Protein AF-A0A286E5E7-F1 (afdb_monomer)

Nearest PDB structures (foldseek):
  4k5y-assembly3_C  TM=4.064E-01  e=5.886E-01  Homo sapiens

Solvent-accessible surface area (backbone atoms only — not comparable to full-atom values): 11056 Å² total; per-residue (Å²): 131,87,51,69,58,57,53,51,47,52,51,51,53,50,52,50,52,56,50,28,64,76,46,68,38,54,70,26,52,52,43,16,50,49,49,45,49,53,52,12,53,51,39,22,71,76,38,67,93,73,37,23,70,90,30,71,69,60,51,47,42,45,66,56,25,50,44,63,12,32,53,51,47,56,71,75,44,54,41,74,44,89,93,38,85,67,27,35,36,24,88,76,44,52,45,66,61,43,32,52,45,56,36,41,50,21,47,51,50,20,49,51,48,52,54,50,51,49,48,70,75,40,75,85,50,86,55,58,64,56,62,52,42,52,48,38,47,59,56,70,29,52,57,61,48,54,50,50,42,52,51,48,36,49,52,50,42,51,55,23,54,76,70,75,44,60,52,34,50,52,38,54,68,59,47,52,52,43,21,51,53,35,35,52,52,54,47,33,55,65,71,56,49,60,79,48,48,66,58,51,51,51,50,51,70,73,75,110

Organism: NCBI:txid1120981

Radius of gyration: 18.53 Å; Cα contacts (8 Å, |Δi|>4): 202; chains: 1; bounding box: 46×42×49 Å

Sequence (208 aa):
MLDFPFLIICLFVFIFFVQTLRQHQFNWLWFAVAIWLVLGLFSGSVLPRVLGITQPFNLYLAHFYVFMGSIFFFLNSTFRLPERKATWHTPQVGAYLNLLAITGLCMHLAFGMLVALTWWTYPQGYAAMLPAKLFAMYALDPIFWYGTQFLLMLLFVLHRKMLGESARIFSLPQIQVGVLLCLLWQFLYVINAYVWLPRLLRWLLLNF

Secondary structure (DSSP, 8-state):
---HHHHHHHHHHHHHHHHHHHTT-HHHHHHHHHHHHHHHHHHHHHSTTTSSTTSHHHHHTHHHHHHHHTHHHHHHS-EE-TTSTTEEE-TTS-HHHHHHHHHHHHHHHHHHHHHHHHHHH-TTSTTTHHHHHHHIIIII-HHHHHHHHHHHHHHHHHHHHHTT--TTEEEHHHHHHHHHHHHHHHHHHHTTGGGGHHHHHHHHHHH-

Mean predicted aligned error: 5.73 Å

pLDDT: mean 90.19, std 8.21, range [48.59, 98.06]

Structure (mmCIF, N/CA/C/O backbone):
data_AF-A0A286E5E7-F1
#
_entry.id   AF-A0A286E5E7-F1
#
loop_
_atom_site.group_PDB
_atom_site.id
_atom_site.type_symbol
_atom_site.label_atom_id
_atom_site.label_alt_id
_atom_site.label_comp_id
_atom_site.label_asym_id
_atom_site.label_entity_id
_atom_site.label_seq_id
_atom_site.pdbx_PDB_ins_code
_atom_site.Cartn_x
_atom_site.Cartn_y
_atom_site.Cartn_z
_atom_site.occupancy
_atom_site.B_iso_or_equiv
_atom_site.auth_seq_id
_atom_site.auth_comp_id
_atom_site.auth_asym_id
_atom_site.auth_atom_id
_atom_site.pdbx_PDB_model_num
ATOM 1 N N . MET A 1 1 ? 21.748 -15.945 -4.509 1.00 48.59 1 MET A N 1
ATOM 2 C CA . MET A 1 1 ? 21.653 -15.111 -3.291 1.00 48.59 1 MET A CA 1
ATOM 3 C C . MET A 1 1 ? 20.272 -14.475 -3.326 1.00 48.59 1 MET A C 1
ATOM 5 O O . MET A 1 1 ? 19.894 -14.028 -4.396 1.00 48.59 1 MET A O 1
ATOM 9 N N . LEU A 1 2 ? 19.472 -14.549 -2.259 1.00 62.56 2 LEU A N 1
ATOM 10 C CA . LEU A 1 2 ? 18.164 -13.880 -2.236 1.00 62.56 2 LEU A CA 1
ATOM 11 C C . LEU A 1 2 ? 18.399 -12.375 -2.096 1.00 62.56 2 LEU A C 1
ATOM 13 O O . LEU A 1 2 ? 18.964 -11.944 -1.092 1.00 62.56 2 LEU A O 1
ATOM 17 N N . ASP A 1 3 ? 17.987 -11.597 -3.092 1.00 86.19 3 ASP A N 1
ATOM 18 C CA . ASP A 1 3 ? 18.108 -10.144 -3.041 1.00 86.19 3 ASP A CA 1
ATOM 19 C C . ASP A 1 3 ? 17.199 -9.582 -1.937 1.00 86.19 3 ASP A C 1
ATOM 21 O O . ASP A 1 3 ? 16.056 -10.011 -1.758 1.00 86.19 3 ASP A O 1
ATOM 25 N N . PHE A 1 4 ? 17.700 -8.608 -1.175 1.00 89.38 4 PHE A N 1
ATOM 26 C CA . PHE A 1 4 ? 16.992 -8.028 -0.027 1.00 89.38 4 PHE A CA 1
ATOM 27 C C . PHE A 1 4 ? 15.552 -7.535 -0.333 1.00 89.38 4 PHE A C 1
ATOM 29 O O . PHE A 1 4 ? 14.652 -7.834 0.456 1.00 89.38 4 PHE A O 1
ATOM 36 N N . PRO A 1 5 ? 15.267 -6.869 -1.477 1.00 90.62 5 PRO A N 1
ATOM 37 C CA . PRO A 1 5 ? 13.899 -6.509 -1.871 1.00 90.62 5 PRO A CA 1
ATOM 38 C C . PRO A 1 5 ? 12.959 -7.716 -1.993 1.00 90.62 5 PRO A C 1
ATOM 40 O O . PRO A 1 5 ? 11.807 -7.668 -1.557 1.00 90.62 5 PRO A O 1
ATOM 43 N N . PHE A 1 6 ? 13.459 -8.817 -2.556 1.00 90.69 6 PHE A N 1
ATOM 44 C CA . PHE A 1 6 ? 12.687 -10.039 -2.746 1.00 90.69 6 PHE A CA 1
ATOM 45 C C . PHE A 1 6 ? 12.371 -10.711 -1.406 1.00 90.69 6 PHE A C 1
ATOM 47 O O . PHE A 1 6 ? 11.246 -11.159 -1.188 1.00 90.69 6 PHE A O 1
ATOM 54 N N . LEU A 1 7 ? 13.320 -10.699 -0.463 1.00 92.81 7 LEU A N 1
ATOM 55 C CA . LEU A 1 7 ? 13.089 -11.189 0.898 1.00 92.81 7 LEU A CA 1
ATOM 56 C C . LEU A 1 7 ? 11.940 -10.438 1.591 1.00 92.81 7 LEU A C 1
ATOM 58 O O . LEU A 1 7 ? 11.102 -11.069 2.234 1.00 92.81 7 LEU A O 1
ATOM 62 N N . ILE A 1 8 ? 11.872 -9.110 1.437 1.00 93.75 8 ILE A N 1
ATOM 63 C CA . ILE A 1 8 ? 10.788 -8.292 2.005 1.00 93.75 8 ILE A CA 1
ATOM 64 C C . ILE A 1 8 ? 9.434 -8.688 1.409 1.00 93.75 8 ILE A C 1
ATOM 66 O O . ILE A 1 8 ? 8.468 -8.842 2.155 1.00 93.75 8 ILE A O 1
ATOM 70 N N . ILE A 1 9 ? 9.363 -8.902 0.092 1.00 94.50 9 ILE A N 1
ATOM 71 C CA . ILE A 1 9 ? 8.140 -9.372 -0.574 1.00 94.50 9 ILE A CA 1
ATOM 72 C C . ILE A 1 9 ? 7.718 -10.736 -0.014 1.00 94.50 9 ILE A C 1
ATOM 74 O O . ILE A 1 9 ? 6.561 -10.910 0.369 1.00 94.50 9 ILE A O 1
ATOM 78 N N . CYS A 1 10 ? 8.643 -11.695 0.082 1.00 94.12 10 CYS A N 1
ATOM 79 C CA . CYS A 1 10 ? 8.352 -13.017 0.638 1.00 94.12 10 CYS A CA 1
ATOM 80 C C . CYS A 1 10 ? 7.854 -12.932 2.083 1.00 94.12 10 CYS A C 1
ATOM 82 O O . CYS A 1 10 ? 6.871 -13.586 2.429 1.00 94.12 10 CYS A O 1
ATOM 84 N N . LEU A 1 11 ? 8.493 -12.104 2.913 1.00 95.25 11 LEU A N 1
ATOM 85 C CA . LEU A 1 11 ? 8.081 -11.884 4.295 1.00 95.25 11 LEU A CA 1
ATOM 86 C C . LEU A 1 11 ? 6.674 -11.281 4.364 1.00 95.25 11 LEU A C 1
ATOM 88 O O . LEU A 1 11 ? 5.844 -11.754 5.137 1.00 95.25 11 LEU A O 1
ATOM 92 N N . PHE A 1 12 ? 6.387 -10.276 3.536 1.00 96.31 12 PHE A N 1
ATOM 93 C CA . PHE A 1 12 ? 5.064 -9.666 3.440 1.00 96.31 12 PHE A CA 1
ATOM 94 C C . PHE A 1 12 ? 3.989 -10.694 3.066 1.00 96.31 12 PHE A C 1
ATOM 96 O O . PHE A 1 12 ? 2.994 -10.827 3.781 1.00 96.31 12 PHE A O 1
ATOM 103 N N . VAL A 1 13 ? 4.208 -11.458 1.990 1.00 96.06 13 VAL A N 1
ATOM 104 C CA . VAL A 1 13 ? 3.273 -12.492 1.522 1.00 96.06 13 VAL A CA 1
ATOM 105 C C . VAL A 1 13 ? 3.071 -13.565 2.590 1.00 96.06 13 VAL A C 1
ATOM 107 O O . VAL A 1 13 ? 1.936 -13.953 2.862 1.00 96.06 13 VAL A O 1
ATOM 110 N N . PHE A 1 14 ? 4.147 -14.009 3.242 1.00 97.00 14 PHE A N 1
ATOM 111 C CA . PHE A 1 14 ? 4.083 -15.002 4.310 1.00 97.00 14 PHE A CA 1
ATOM 112 C C . PHE A 1 14 ? 3.278 -14.503 5.514 1.00 97.00 14 PHE A C 1
ATOM 114 O O . PHE A 1 14 ? 2.378 -15.200 5.983 1.00 97.00 14 PHE A O 1
ATOM 121 N N . ILE A 1 15 ? 3.547 -13.285 5.997 1.00 97.00 15 ILE A N 1
ATOM 122 C CA . ILE A 1 15 ? 2.797 -12.696 7.114 1.00 97.00 15 ILE A CA 1
ATOM 123 C C . ILE A 1 15 ? 1.322 -12.550 6.732 1.00 97.00 15 ILE A C 1
ATOM 125 O O . ILE A 1 15 ? 0.456 -12.932 7.516 1.00 97.00 15 ILE A O 1
ATOM 129 N N . PHE A 1 16 ? 1.020 -12.048 5.532 1.00 97.19 16 PHE A N 1
ATOM 130 C CA . PHE A 1 16 ? -0.352 -11.936 5.043 1.00 97.19 16 PHE A CA 1
ATOM 131 C C . PHE A 1 16 ? -1.063 -13.297 5.004 1.00 97.19 16 PHE A C 1
ATOM 133 O O . PHE A 1 16 ? -2.170 -13.431 5.530 1.00 97.19 16 PHE A O 1
ATOM 140 N N . PHE A 1 17 ? -0.413 -14.324 4.457 1.00 97.56 17 PHE A N 1
ATOM 141 C CA . PHE A 1 17 ? -0.944 -15.685 4.406 1.00 97.56 17 PHE A CA 1
ATOM 142 C C . PHE A 1 17 ? -1.234 -16.234 5.809 1.00 97.56 17 PHE A C 1
ATOM 144 O O . PHE A 1 17 ? -2.355 -16.637 6.108 1.00 97.56 17 PHE A O 1
ATOM 151 N N . VAL A 1 18 ? -0.265 -16.166 6.726 1.00 97.56 18 VAL A N 1
ATOM 152 C CA . VAL A 1 18 ? -0.446 -16.648 8.105 1.00 97.56 18 VAL A CA 1
ATOM 153 C C . VAL A 1 18 ? -1.573 -15.896 8.817 1.00 97.56 18 VAL A C 1
ATOM 155 O O . VAL A 1 18 ? -2.383 -16.505 9.517 1.00 97.56 18 VAL A O 1
ATOM 158 N N . GLN A 1 19 ? -1.653 -14.575 8.649 1.00 96.38 19 GLN A N 1
ATOM 159 C CA . GLN A 1 19 ? -2.665 -13.758 9.316 1.00 96.38 19 GLN A CA 1
ATOM 160 C C . GLN A 1 19 ? -4.069 -13.995 8.754 1.00 96.38 19 GLN A C 1
ATOM 162 O O . GLN A 1 19 ? -5.025 -14.051 9.527 1.00 96.38 19 GLN A O 1
ATOM 167 N N . THR A 1 20 ? -4.211 -14.175 7.439 1.00 95.56 20 THR A N 1
ATOM 168 C CA . THR A 1 20 ? -5.510 -14.489 6.822 1.00 95.56 20 THR A CA 1
ATOM 169 C C . THR A 1 20 ? -6.029 -15.855 7.254 1.00 95.56 20 THR A C 1
ATOM 171 O O . THR A 1 20 ? -7.211 -15.955 7.577 1.00 95.56 20 THR A O 1
ATOM 174 N N . LEU A 1 21 ? -5.159 -16.865 7.373 1.00 95.00 21 LEU A N 1
ATOM 175 C CA . LEU A 1 21 ? -5.530 -18.167 7.936 1.00 95.00 21 LEU A CA 1
ATOM 176 C C . LEU A 1 21 ? -5.966 -18.054 9.403 1.00 95.00 21 LEU A C 1
ATOM 178 O O . LEU A 1 21 ? -7.028 -18.549 9.769 1.00 95.00 21 LEU A O 1
ATOM 182 N N . ARG A 1 22 ? -5.180 -17.360 10.240 1.00 95.06 22 ARG A N 1
ATOM 183 C CA . ARG A 1 22 ? -5.470 -17.192 11.678 1.00 95.06 22 ARG A CA 1
ATOM 184 C C . ARG A 1 22 ? -6.777 -16.453 11.960 1.00 95.06 22 ARG A C 1
ATOM 186 O O . ARG A 1 22 ? -7.385 -16.684 12.996 1.00 95.06 22 ARG A O 1
ATOM 193 N N . GLN A 1 23 ? -7.168 -15.530 11.086 1.00 92.88 23 GLN A N 1
ATOM 194 C CA . GLN A 1 23 ? -8.362 -14.690 11.247 1.00 92.88 23 GLN A CA 1
ATOM 195 C C . GLN A 1 23 ? -9.515 -15.131 10.326 1.00 92.88 23 GLN A C 1
ATOM 197 O O . GLN A 1 23 ? -10.470 -14.378 10.139 1.00 92.88 23 GLN A O 1
ATOM 202 N N . HIS A 1 24 ? -9.402 -16.317 9.711 1.00 92.75 24 HIS A N 1
ATOM 203 C CA . HIS A 1 24 ? -10.383 -16.907 8.792 1.00 92.75 24 HIS A CA 1
ATOM 204 C C . HIS A 1 24 ? -10.823 -15.982 7.638 1.00 92.75 24 HIS A C 1
ATOM 206 O O . HIS A 1 24 ? -11.939 -16.080 7.130 1.00 92.75 24 HIS A O 1
ATOM 212 N N . GLN A 1 25 ? -9.940 -15.092 7.176 1.00 93.69 25 GLN A N 1
ATOM 213 C CA . GLN A 1 25 ? -10.207 -14.156 6.076 1.00 93.69 25 GLN A CA 1
ATOM 214 C C . GLN A 1 25 ? -9.941 -14.811 4.708 1.00 93.69 25 GLN A C 1
ATOM 216 O O . GLN A 1 25 ? -9.197 -14.285 3.878 1.00 93.69 25 GLN A O 1
ATOM 221 N N . PHE A 1 26 ? -10.541 -15.980 4.465 1.00 93.94 26 PHE A N 1
ATOM 222 C CA . PHE A 1 26 ? -10.286 -16.785 3.263 1.00 93.94 26 PHE A CA 1
ATOM 223 C C . PHE A 1 26 ? -10.728 -16.096 1.971 1.00 93.94 26 PHE A C 1
ATOM 225 O O . PHE A 1 26 ? -10.034 -16.209 0.966 1.00 93.94 26 PHE A O 1
ATOM 232 N N . ASN A 1 27 ? -11.831 -15.340 1.998 1.00 94.12 27 ASN A N 1
ATOM 233 C CA . ASN A 1 27 ? -12.309 -14.594 0.828 1.00 94.12 27 ASN A CA 1
ATOM 234 C C . ASN A 1 27 ? -11.280 -13.555 0.361 1.00 94.12 27 ASN A C 1
ATOM 236 O O . ASN A 1 27 ? -11.050 -13.406 -0.836 1.00 94.12 27 ASN A O 1
ATOM 24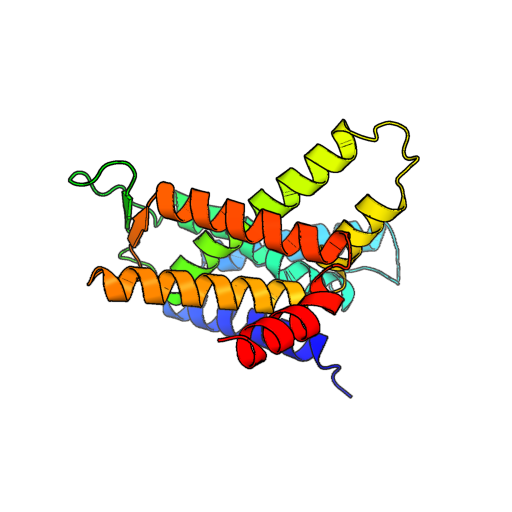0 N N . TRP A 1 28 ? -10.612 -12.884 1.306 1.00 96.19 28 TRP A N 1
ATOM 241 C CA . TRP A 1 28 ? -9.532 -11.950 0.994 1.00 96.19 28 TRP A CA 1
ATOM 242 C C . TRP A 1 28 ? -8.352 -12.694 0.353 1.00 96.19 28 TRP A C 1
ATOM 244 O O . TRP A 1 28 ? -7.903 -12.323 -0.733 1.00 96.19 28 TRP A O 1
ATOM 254 N N . LEU A 1 29 ? -7.884 -13.778 0.979 1.00 96.38 29 LEU A N 1
ATOM 255 C CA . LEU A 1 29 ? -6.757 -14.561 0.470 1.00 96.38 29 LEU A CA 1
ATOM 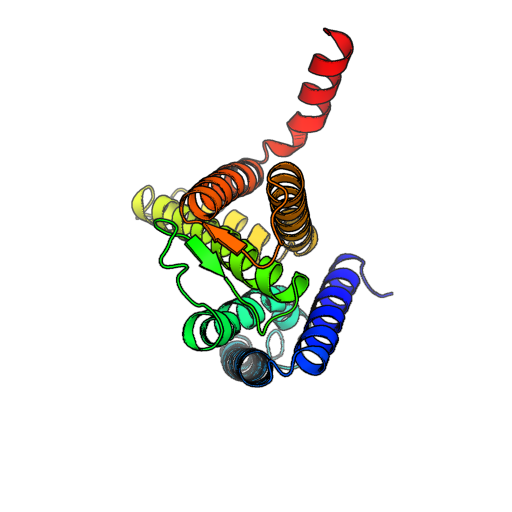256 C C . LEU A 1 29 ? -7.022 -15.112 -0.940 1.00 96.38 29 LEU A C 1
ATOM 258 O O . LEU A 1 29 ? -6.217 -14.892 -1.844 1.00 96.38 29 LEU A O 1
ATOM 262 N N . TRP A 1 30 ? -8.154 -15.789 -1.143 1.00 96.12 30 TRP A N 1
ATOM 263 C CA . TRP A 1 30 ? -8.492 -16.399 -2.429 1.00 96.12 30 TRP A CA 1
ATOM 264 C C . TRP A 1 30 ? -8.653 -15.371 -3.537 1.00 96.12 30 TRP A C 1
ATOM 266 O O . TRP A 1 30 ? -8.187 -15.611 -4.648 1.00 96.12 30 TRP A O 1
ATOM 276 N N . PHE A 1 31 ? -9.244 -14.211 -3.249 1.00 96.44 31 PHE A N 1
ATOM 277 C CA . PHE A 1 31 ? -9.356 -13.165 -4.257 1.00 96.44 31 PHE A CA 1
ATOM 278 C C . PHE A 1 31 ? -7.996 -12.569 -4.622 1.00 96.44 31 PHE A C 1
ATOM 280 O O . PHE A 1 31 ? -7.723 -12.369 -5.801 1.00 96.44 31 PHE A O 1
ATOM 287 N N . ALA A 1 32 ? -7.109 -12.348 -3.647 1.00 96.81 32 ALA A N 1
ATOM 288 C CA . ALA A 1 32 ? -5.747 -11.900 -3.932 1.00 96.81 32 ALA A CA 1
ATOM 289 C C . ALA A 1 32 ? -4.997 -12.911 -4.823 1.00 96.81 32 ALA A C 1
ATOM 291 O O . ALA A 1 32 ? -4.359 -12.519 -5.800 1.00 96.81 32 ALA A O 1
ATOM 292 N N . VAL A 1 33 ? -5.131 -14.214 -4.543 1.00 95.88 33 VAL A N 1
ATOM 293 C CA . VAL A 1 33 ? -4.562 -15.286 -5.379 1.00 95.88 33 VAL A CA 1
ATOM 294 C C . VAL A 1 33 ? -5.186 -15.295 -6.777 1.00 95.88 33 VAL A C 1
ATOM 296 O O . VAL A 1 33 ? -4.458 -15.390 -7.760 1.00 95.88 33 VAL A O 1
ATOM 299 N N . ALA A 1 34 ? -6.506 -15.148 -6.895 1.00 96.56 34 ALA A N 1
ATOM 300 C CA . ALA A 1 34 ? -7.187 -15.107 -8.188 1.00 96.56 34 ALA A CA 1
ATOM 301 C C . ALA A 1 34 ? -6.713 -13.924 -9.048 1.00 96.56 34 ALA A C 1
ATOM 303 O O . ALA A 1 34 ? -6.399 -14.111 -10.222 1.00 96.56 34 ALA A O 1
ATOM 304 N N . ILE A 1 35 ? -6.586 -12.728 -8.462 1.00 95.94 35 ILE A N 1
ATOM 305 C CA . ILE A 1 35 ? -6.054 -11.545 -9.152 1.00 95.94 35 ILE A CA 1
ATOM 306 C C . ILE A 1 35 ? -4.606 -11.779 -9.600 1.00 95.94 35 ILE A C 1
ATOM 308 O O . ILE A 1 35 ? -4.274 -11.478 -10.747 1.00 95.94 35 ILE A O 1
ATOM 312 N N . TRP A 1 36 ? -3.762 -12.359 -8.741 1.00 95.44 36 TRP A N 1
ATOM 313 C CA . TRP A 1 36 ? -2.393 -12.726 -9.111 1.00 95.44 36 TRP A CA 1
ATOM 314 C C . TRP A 1 36 ? -2.355 -13.696 -10.296 1.00 95.44 36 TRP A C 1
ATOM 316 O O . TRP A 1 36 ? -1.585 -13.478 -11.227 1.00 95.44 36 TRP A O 1
ATOM 326 N N . LEU A 1 37 ? -3.193 -14.737 -10.302 1.00 94.75 37 LEU A N 1
ATOM 327 C CA . LEU A 1 37 ? -3.243 -15.708 -11.398 1.00 94.75 37 LEU A CA 1
ATOM 328 C C . LEU A 1 37 ? -3.713 -15.066 -12.706 1.00 94.75 37 LEU A C 1
ATOM 330 O O . LEU A 1 37 ? -3.079 -15.263 -13.741 1.00 94.75 37 LEU A O 1
ATOM 334 N N . VAL A 1 38 ? -4.783 -14.268 -12.664 1.00 94.50 38 VAL A N 1
ATOM 335 C CA . VAL A 1 38 ? -5.325 -13.580 -13.847 1.00 94.50 38 VAL A CA 1
ATOM 336 C C . VAL A 1 38 ? -4.290 -12.626 -14.438 1.00 94.50 38 VAL A C 1
ATOM 338 O O . VAL A 1 38 ? -4.007 -12.688 -15.634 1.00 94.50 38 VAL A O 1
ATOM 341 N N . LEU A 1 39 ? -3.674 -11.780 -13.611 1.00 92.25 39 LEU A N 1
ATOM 342 C CA . LEU A 1 39 ? -2.658 -10.833 -14.073 1.00 92.25 39 LEU A CA 1
ATOM 343 C C . LEU A 1 39 ? -1.348 -11.529 -14.445 1.00 92.25 39 LEU A C 1
ATOM 345 O O . LEU A 1 39 ? -0.664 -11.103 -15.373 1.00 92.25 39 LEU A O 1
ATOM 349 N N . GLY A 1 40 ? -1.014 -12.634 -13.785 1.00 91.56 40 GLY A N 1
ATOM 350 C CA . GLY A 1 40 ? 0.127 -13.475 -14.119 1.00 91.56 40 GLY A CA 1
ATOM 351 C C . GLY A 1 40 ? -0.012 -14.125 -15.494 1.00 91.56 40 GLY A C 1
ATOM 352 O O . GLY A 1 40 ? 0.935 -14.109 -16.277 1.00 91.56 40 GLY A O 1
ATOM 353 N N . LEU A 1 41 ? -1.196 -14.650 -15.820 1.00 92.69 41 LEU A N 1
ATOM 354 C CA . LEU A 1 41 ? -1.508 -15.196 -17.143 1.00 92.69 41 LEU A CA 1
ATOM 355 C C . LEU A 1 41 ? -1.519 -14.104 -18.213 1.00 92.69 41 LEU A C 1
ATOM 357 O O . LEU A 1 41 ? -0.883 -14.260 -19.253 1.00 92.69 41 LEU A O 1
ATOM 361 N N . PHE A 1 42 ? -2.200 -12.990 -17.937 1.00 92.19 42 PHE A N 1
ATOM 362 C CA . PHE A 1 42 ? -2.286 -11.859 -18.858 1.00 92.19 42 PHE A CA 1
ATOM 363 C C . PHE A 1 42 ? -0.908 -11.253 -19.149 1.00 92.19 42 PHE A C 1
ATOM 365 O O . PHE A 1 42 ? -0.540 -11.042 -20.297 1.00 92.19 42 PHE A O 1
ATOM 372 N N . SER A 1 43 ? -0.092 -11.018 -18.124 1.00 91.19 43 SER A N 1
ATOM 373 C CA . SER A 1 43 ? 1.261 -10.486 -18.317 1.00 91.19 43 SER A CA 1
ATOM 374 C C . SER A 1 43 ? 2.143 -11.439 -19.131 1.00 91.19 43 SER A C 1
ATOM 376 O O . SER A 1 43 ? 2.899 -10.986 -19.990 1.00 91.19 43 SER A O 1
ATOM 378 N N . GLY A 1 44 ? 1.995 -12.754 -18.932 1.00 90.00 44 GLY A N 1
ATOM 379 C CA . GLY A 1 44 ? 2.694 -13.774 -19.714 1.00 90.00 44 GLY A CA 1
ATOM 380 C C . GLY A 1 44 ? 2.312 -13.813 -21.197 1.00 90.00 44 GLY A C 1
ATOM 381 O O . GLY A 1 44 ? 3.144 -14.210 -22.010 1.00 90.00 44 GLY A O 1
ATOM 382 N N . SER A 1 45 ? 1.102 -13.378 -21.575 1.00 91.50 45 SER A N 1
ATOM 383 C CA . SER A 1 45 ? 0.723 -13.243 -22.989 1.00 91.50 45 SER A CA 1
ATOM 384 C C . SER A 1 45 ? 1.236 -11.945 -23.619 1.00 91.50 45 SER A C 1
ATOM 386 O O . SER A 1 45 ? 1.538 -11.935 -24.810 1.00 91.50 45 SER A O 1
ATOM 388 N N . VAL A 1 46 ? 1.390 -10.875 -22.830 1.00 90.44 46 VAL A N 1
ATOM 389 C CA . VAL A 1 46 ? 1.945 -9.588 -23.289 1.00 90.44 46 VAL A CA 1
ATOM 390 C C . VAL A 1 46 ? 3.452 -9.678 -23.537 1.00 90.44 46 VAL A C 1
ATOM 392 O O . VAL A 1 46 ? 3.937 -9.230 -24.572 1.00 90.44 46 VAL A O 1
ATOM 395 N N . LEU A 1 47 ? 4.199 -10.261 -22.596 1.00 89.31 47 LEU A N 1
ATOM 396 C CA . LEU A 1 47 ? 5.658 -10.404 -22.665 1.00 89.31 47 LEU A CA 1
ATOM 397 C C . LEU A 1 47 ? 6.064 -11.845 -22.324 1.00 89.31 47 LEU A C 1
ATOM 399 O O . LEU A 1 47 ? 6.510 -12.127 -21.203 1.00 89.31 47 LEU A O 1
ATOM 403 N N . PRO A 1 48 ? 5.929 -12.774 -23.289 1.00 86.44 48 PRO A N 1
ATOM 404 C CA . PRO A 1 48 ? 6.274 -14.172 -23.082 1.00 86.44 48 PRO A CA 1
ATOM 405 C C . PRO A 1 48 ? 7.729 -14.334 -22.640 1.00 86.44 48 PRO A C 1
ATOM 407 O O . PRO A 1 48 ? 8.620 -13.648 -23.137 1.00 86.44 48 PRO A O 1
ATOM 410 N N . ARG A 1 49 ? 7.981 -15.280 -21.728 1.00 81.94 49 ARG A N 1
ATOM 411 C CA . ARG A 1 49 ? 9.307 -15.616 -21.156 1.00 81.94 49 ARG A CA 1
ATOM 412 C C . ARG A 1 49 ? 9.931 -14.554 -20.241 1.00 81.94 49 ARG A C 1
ATOM 414 O O . ARG A 1 49 ? 10.876 -14.890 -19.536 1.00 81.94 49 ARG A O 1
ATOM 421 N N . VAL A 1 50 ? 9.404 -13.330 -20.213 1.00 84.06 50 VAL A N 1
ATOM 422 C CA . VAL A 1 50 ? 9.828 -12.261 -19.290 1.00 84.06 50 VAL A CA 1
ATOM 423 C C . VAL A 1 50 ? 8.830 -12.114 -18.143 1.00 84.06 50 VAL A C 1
ATOM 425 O O . VAL A 1 50 ? 9.221 -11.999 -16.984 1.00 84.06 50 VAL A O 1
ATOM 428 N N . LEU A 1 51 ? 7.535 -12.165 -18.460 1.00 87.62 51 LEU A N 1
ATOM 429 C CA . LEU A 1 51 ? 6.432 -12.117 -17.507 1.00 87.62 51 LEU A CA 1
ATOM 430 C C . LEU A 1 51 ? 5.695 -13.463 -17.465 1.00 87.62 51 LEU A C 1
ATOM 432 O O . LEU A 1 51 ? 5.877 -14.328 -18.324 1.00 87.62 51 LEU A O 1
ATOM 436 N N . GLY A 1 52 ? 4.890 -13.670 -16.427 1.00 86.25 52 GLY A N 1
ATOM 437 C CA . GLY A 1 52 ? 4.156 -14.918 -16.220 1.00 86.25 52 GLY A CA 1
ATOM 438 C C . GLY A 1 52 ? 3.930 -15.226 -14.744 1.00 86.25 52 GLY A C 1
ATOM 439 O O . GLY A 1 52 ? 4.572 -14.638 -13.875 1.00 86.25 52 GLY A O 1
ATOM 440 N N . ILE A 1 53 ? 3.041 -16.172 -14.442 1.00 85.88 53 ILE A N 1
ATOM 441 C CA . ILE A 1 53 ? 2.672 -16.528 -13.057 1.00 85.88 53 ILE A CA 1
ATOM 442 C C . ILE A 1 53 ? 3.903 -16.883 -12.205 1.00 85.88 53 ILE A C 1
ATOM 444 O O . ILE A 1 53 ? 3.981 -16.508 -11.040 1.00 85.88 53 ILE A O 1
ATOM 448 N N . THR A 1 54 ? 4.881 -17.573 -12.793 1.00 84.88 54 THR A N 1
ATOM 449 C CA . THR A 1 54 ? 6.094 -18.038 -12.106 1.00 84.88 54 THR A CA 1
ATOM 450 C C . THR A 1 54 ? 7.238 -17.025 -12.122 1.00 84.88 54 THR A C 1
ATOM 452 O O . THR A 1 54 ? 8.300 -17.309 -11.573 1.00 84.88 54 THR A O 1
ATOM 455 N N . GLN A 1 55 ? 7.064 -15.868 -12.768 1.00 87.06 55 GLN A N 1
ATOM 456 C CA . GLN A 1 55 ? 8.134 -14.885 -12.909 1.00 87.06 55 GLN A CA 1
ATOM 457 C C . GLN A 1 55 ? 8.213 -13.969 -11.679 1.00 87.06 55 GLN A C 1
ATOM 459 O O . GLN A 1 55 ? 7.175 -13.461 -11.239 1.00 87.06 55 GLN A O 1
ATOM 464 N N . PRO A 1 56 ? 9.423 -13.684 -11.151 1.00 85.06 56 PRO A N 1
ATOM 465 C CA . PRO A 1 56 ? 9.599 -12.871 -9.946 1.00 85.06 56 PRO A CA 1
ATOM 466 C C . PRO A 1 56 ? 8.953 -11.489 -10.030 1.00 85.06 56 PRO A C 1
ATOM 468 O O . PRO A 1 56 ? 8.437 -11.002 -9.029 1.00 85.06 56 PRO A O 1
ATOM 471 N N . PHE A 1 57 ? 8.926 -10.881 -11.221 1.00 86.12 57 PHE A N 1
ATOM 472 C CA . PHE A 1 57 ? 8.327 -9.564 -11.441 1.00 86.12 57 PHE A CA 1
ATOM 473 C C . PHE A 1 57 ? 6.883 -9.481 -10.927 1.00 86.12 57 PHE A C 1
ATOM 475 O O . PHE A 1 57 ? 6.513 -8.518 -10.263 1.00 86.12 57 PHE A O 1
ATOM 482 N N . ASN A 1 58 ? 6.072 -10.521 -11.142 1.00 89.06 58 ASN A N 1
ATOM 483 C CA . ASN A 1 58 ? 4.679 -10.498 -10.701 1.00 89.06 58 ASN A CA 1
ATOM 484 C C . ASN A 1 58 ? 4.527 -10.523 -9.176 1.00 89.06 58 ASN A C 1
ATOM 486 O O . ASN A 1 58 ? 3.492 -10.086 -8.681 1.00 89.06 58 ASN A O 1
ATOM 490 N N . LEU A 1 59 ? 5.541 -10.963 -8.425 1.00 89.62 59 LEU A N 1
ATOM 491 C CA . LEU A 1 59 ? 5.540 -10.886 -6.962 1.00 89.62 59 LEU A CA 1
ATOM 492 C C . LEU A 1 59 ? 5.809 -9.466 -6.448 1.00 89.62 59 LEU A C 1
ATOM 494 O O . LEU A 1 59 ? 5.374 -9.137 -5.346 1.00 89.62 59 LEU A O 1
ATOM 498 N N . TYR A 1 60 ? 6.451 -8.594 -7.230 1.00 91.44 60 TYR A N 1
ATOM 499 C CA . TYR A 1 60 ? 6.647 -7.194 -6.830 1.00 91.44 60 TYR A CA 1
ATOM 500 C C . TYR A 1 60 ? 5.311 -6.455 -6.685 1.00 91.44 60 TYR A C 1
ATOM 502 O O 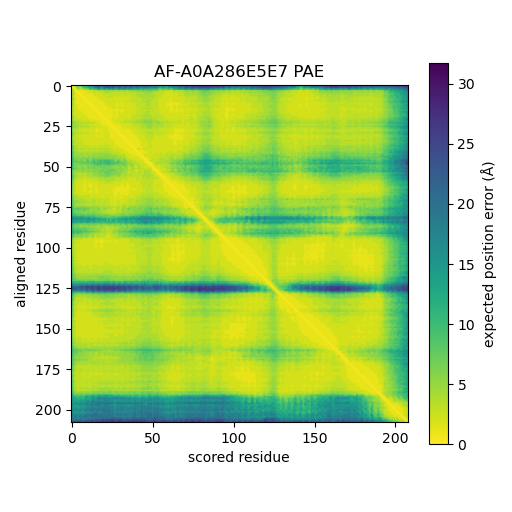. TYR A 1 60 ? 5.170 -5.591 -5.822 1.00 91.44 60 TYR A O 1
ATOM 510 N N . LEU A 1 61 ? 4.294 -6.882 -7.436 1.00 94.31 61 LEU A N 1
ATOM 511 C CA . LEU A 1 61 ? 2.922 -6.383 -7.354 1.00 94.31 61 LEU A CA 1
ATOM 512 C C . LEU A 1 61 ? 2.072 -7.095 -6.285 1.00 94.31 61 LEU A C 1
ATOM 514 O O . LEU A 1 61 ? 0.858 -6.910 -6.245 1.00 94.31 61 LEU A O 1
ATOM 518 N N . ALA A 1 62 ? 2.663 -7.887 -5.381 1.00 95.50 62 ALA A N 1
ATOM 519 C CA . ALA A 1 62 ? 1.905 -8.585 -4.336 1.00 95.50 62 ALA A CA 1
ATOM 520 C C . ALA A 1 62 ? 1.050 -7.635 -3.475 1.00 95.50 62 ALA A C 1
ATOM 522 O O . ALA A 1 62 ? -0.081 -7.969 -3.120 1.00 95.50 62 ALA A O 1
ATOM 523 N N . HIS A 1 63 ? 1.551 -6.431 -3.186 1.00 96.06 63 HIS A N 1
ATOM 524 C CA . HIS A 1 63 ? 0.802 -5.397 -2.472 1.00 96.06 63 HIS A CA 1
ATOM 525 C C . HIS A 1 63 ? -0.483 -4.976 -3.204 1.00 96.06 63 HIS A C 1
ATOM 527 O O . HIS A 1 63 ? -1.490 -4.714 -2.545 1.00 96.06 63 HIS A O 1
ATOM 533 N N . PHE A 1 64 ? -0.478 -4.963 -4.542 1.00 96.75 64 PHE A N 1
ATOM 534 C CA . PHE A 1 64 ? -1.661 -4.685 -5.352 1.00 96.75 64 PHE A CA 1
ATOM 535 C C . PHE A 1 64 ? -2.698 -5.797 -5.208 1.00 96.75 64 PHE A C 1
ATOM 537 O O . PHE A 1 64 ? -3.861 -5.526 -4.924 1.00 96.75 64 PHE A O 1
ATOM 544 N N . TYR A 1 65 ? -2.284 -7.059 -5.338 1.00 96.62 65 TYR A N 1
ATOM 545 C CA . TYR A 1 65 ? -3.204 -8.196 -5.246 1.00 96.62 65 TYR A CA 1
ATOM 546 C C . TYR A 1 65 ? -3.851 -8.280 -3.862 1.00 96.62 65 TYR A C 1
ATOM 548 O O . TYR A 1 65 ? -5.063 -8.463 -3.738 1.00 96.62 65 TYR A O 1
ATOM 556 N N . VAL A 1 66 ? -3.043 -8.081 -2.815 1.00 97.06 66 VAL A N 1
ATOM 557 C CA . VAL A 1 66 ? -3.520 -8.012 -1.433 1.00 97.06 66 VAL A CA 1
ATOM 558 C C . VAL A 1 66 ? -4.477 -6.835 -1.252 1.00 97.06 66 VAL A C 1
ATOM 560 O O . VAL A 1 66 ? -5.525 -7.004 -0.634 1.00 97.06 66 VAL A O 1
ATOM 563 N N . PHE A 1 67 ? -4.181 -5.663 -1.814 1.00 97.31 67 PHE A N 1
ATOM 564 C CA . PHE A 1 67 ? -5.095 -4.526 -1.758 1.00 97.31 67 PHE A CA 1
ATOM 565 C C . PHE A 1 67 ? -6.426 -4.815 -2.463 1.00 97.31 67 PHE A C 1
ATOM 567 O O . PHE A 1 67 ? -7.479 -4.608 -1.864 1.00 97.31 67 PHE A O 1
ATOM 574 N N . MET A 1 68 ? -6.411 -5.371 -3.674 1.00 96.69 68 MET A N 1
ATOM 575 C CA . MET A 1 68 ? -7.638 -5.720 -4.398 1.00 96.69 68 MET A CA 1
ATOM 576 C C . MET A 1 68 ? -8.494 -6.729 -3.621 1.00 96.69 68 MET A C 1
ATOM 578 O O . MET A 1 68 ? -9.709 -6.570 -3.527 1.00 96.69 68 MET A O 1
ATOM 582 N N . GLY A 1 69 ? -7.872 -7.722 -2.979 1.00 94.19 69 GLY A N 1
ATOM 583 C CA . GLY A 1 69 ? -8.577 -8.653 -2.093 1.00 94.19 69 GLY A CA 1
ATOM 584 C C . GLY A 1 69 ? -9.191 -8.011 -0.849 1.00 94.19 69 GLY A C 1
ATOM 585 O O . GLY A 1 69 ? -10.173 -8.536 -0.320 1.00 94.19 69 GLY A O 1
ATOM 586 N N . SER A 1 70 ? -8.681 -6.858 -0.405 1.00 94.88 70 SER A N 1
ATOM 587 C CA . SER A 1 70 ? -9.199 -6.175 0.785 1.00 94.88 70 SER A CA 1
ATOM 588 C C . SER A 1 70 ? -10.624 -5.640 0.600 1.00 94.88 70 SER A C 1
ATOM 590 O O . SER A 1 70 ? -11.291 -5.336 1.585 1.00 94.88 70 SER A O 1
ATOM 592 N N . ILE A 1 71 ? -11.156 -5.616 -0.630 1.00 92.50 71 ILE A N 1
ATOM 593 C CA . ILE A 1 71 ? -12.574 -5.326 -0.895 1.00 92.50 71 ILE A CA 1
ATOM 594 C C . ILE A 1 71 ? -13.484 -6.233 -0.053 1.00 92.50 71 ILE A C 1
ATOM 596 O O . ILE A 1 71 ? -14.433 -5.746 0.556 1.00 92.50 71 ILE A O 1
ATOM 600 N N . PHE A 1 72 ? -13.167 -7.526 0.085 1.00 90.25 72 PHE A N 1
ATOM 601 C CA . PHE A 1 72 ? -13.955 -8.429 0.933 1.00 90.25 72 PHE A CA 1
ATOM 602 C C . PHE A 1 72 ? -13.870 -8.091 2.421 1.00 90.25 72 PHE A C 1
ATOM 604 O O . PHE A 1 72 ? -14.833 -8.313 3.150 1.00 90.25 72 PHE A O 1
ATOM 611 N N . PHE A 1 73 ? -12.751 -7.526 2.873 1.00 90.81 73 PHE A N 1
ATOM 612 C CA . PHE A 1 73 ? -12.634 -6.991 4.226 1.00 90.81 73 PHE A CA 1
ATOM 613 C C . PHE A 1 73 ? -13.565 -5.780 4.426 1.00 90.81 73 PHE A C 1
ATOM 615 O O . PHE A 1 73 ? -14.253 -5.689 5.446 1.00 90.81 73 PHE A O 1
ATOM 622 N N . PHE A 1 74 ? -13.644 -4.879 3.444 1.00 89.56 74 PHE A N 1
ATOM 623 C CA . PHE A 1 74 ? -14.537 -3.720 3.512 1.00 89.56 74 PHE A CA 1
ATOM 624 C C . PHE A 1 74 ? -16.016 -4.109 3.438 1.00 89.56 74 PHE A C 1
ATOM 626 O O . PHE A 1 74 ? -16.828 -3.526 4.148 1.00 89.56 74 PHE A O 1
ATOM 633 N N . LEU A 1 75 ? -16.365 -5.106 2.622 1.00 89.25 75 LEU A N 1
ATOM 634 C CA . LEU A 1 75 ? -17.751 -5.543 2.443 1.00 89.25 75 LEU A CA 1
ATOM 635 C C . LEU A 1 75 ? -18.273 -6.387 3.611 1.00 89.25 75 LEU A C 1
ATOM 637 O O . LEU A 1 75 ? -19.413 -6.204 4.025 1.00 89.25 75 LEU A O 1
ATOM 641 N N . ASN A 1 76 ? -17.457 -7.301 4.144 1.00 89.38 76 ASN A N 1
ATOM 642 C CA . ASN A 1 76 ? -17.942 -8.317 5.086 1.00 89.38 76 ASN A CA 1
ATOM 643 C C . ASN A 1 76 ? -17.602 -8.020 6.548 1.00 89.38 76 ASN A C 1
ATOM 645 O O . ASN A 1 76 ? -18.275 -8.520 7.445 1.00 89.38 76 ASN A O 1
ATOM 649 N N . SER A 1 77 ? -16.549 -7.238 6.796 1.00 87.50 77 SER A N 1
ATOM 650 C CA . SER A 1 77 ? -15.939 -7.147 8.129 1.00 87.50 77 SER A CA 1
ATOM 651 C C . SER A 1 77 ? -15.930 -5.735 8.709 1.00 87.50 77 SER A C 1
ATOM 653 O O . SER A 1 77 ? -15.484 -5.550 9.843 1.00 87.50 77 SER A O 1
ATOM 655 N N . THR A 1 78 ? -16.399 -4.740 7.952 1.00 90.12 78 THR A N 1
ATOM 656 C CA . THR A 1 78 ? -16.386 -3.328 8.345 1.00 90.12 78 THR A CA 1
ATOM 657 C C . THR A 1 78 ? -17.780 -2.868 8.737 1.00 90.12 78 THR A C 1
ATOM 659 O O . THR A 1 78 ? -18.668 -2.735 7.900 1.00 90.12 78 THR A O 1
ATOM 662 N N . PHE A 1 79 ? -17.955 -2.551 10.016 1.00 90.50 79 PHE A N 1
ATOM 663 C CA . PHE A 1 79 ? -19.227 -2.087 10.558 1.00 90.50 79 PHE A CA 1
ATOM 664 C C . PHE A 1 79 ? -19.109 -0.631 10.988 1.00 90.50 79 PHE A C 1
ATOM 666 O O . PHE A 1 79 ? -18.059 -0.187 11.455 1.00 90.50 79 PHE A O 1
ATOM 673 N N . ARG A 1 80 ? -20.180 0.143 10.813 1.00 89.44 80 ARG A N 1
ATOM 674 C CA . ARG A 1 80 ? -20.226 1.541 11.249 1.00 89.44 80 ARG A CA 1
ATOM 675 C C . ARG A 1 80 ? -20.542 1.600 12.741 1.00 89.44 80 ARG A C 1
ATOM 677 O O . ARG A 1 80 ? -21.493 0.969 13.185 1.00 89.44 80 ARG A O 1
ATOM 684 N N . LEU A 1 81 ? -19.792 2.404 13.489 1.00 89.06 81 LEU A N 1
ATOM 685 C CA . LEU A 1 81 ? -20.107 2.715 14.883 1.00 89.06 81 LEU A CA 1
ATOM 686 C C . LEU A 1 81 ? -21.250 3.747 14.920 1.00 89.06 81 LEU A C 1
ATOM 688 O O . LEU A 1 81 ? -21.047 4.873 14.461 1.00 89.06 81 LEU A O 1
ATOM 692 N N . PRO A 1 82 ? -22.445 3.405 15.437 1.00 80.12 82 PRO A N 1
ATOM 693 C CA . PRO A 1 82 ? -23.598 4.308 15.410 1.00 80.12 82 PRO A CA 1
ATOM 694 C C . PRO A 1 82 ? -23.390 5.559 16.276 1.00 80.12 82 PRO A C 1
ATOM 696 O O . PRO A 1 82 ? -23.845 6.641 15.916 1.00 80.12 82 PRO A O 1
ATOM 699 N N . GLU A 1 83 ? -22.632 5.436 17.365 1.00 84.25 83 GLU A N 1
ATOM 700 C CA . GLU A 1 83 ? -22.376 6.516 18.327 1.00 84.25 83 GLU A CA 1
ATOM 701 C C . GLU A 1 83 ? -21.366 7.563 17.829 1.00 84.25 83 GLU A C 1
ATOM 703 O O . GLU A 1 83 ? -21.245 8.643 18.406 1.00 84.25 83 GLU A O 1
ATOM 708 N N . ARG A 1 84 ? -20.612 7.269 16.759 1.00 82.69 84 ARG A N 1
ATOM 709 C CA . ARG A 1 84 ? -19.516 8.123 16.282 1.00 82.69 84 ARG A CA 1
ATOM 710 C C . ARG A 1 84 ? -19.619 8.368 14.786 1.00 82.69 84 ARG A C 1
ATOM 712 O O . ARG A 1 84 ? -19.600 7.448 13.969 1.00 82.69 84 ARG A O 1
ATOM 719 N N . LYS A 1 85 ? -19.688 9.644 14.398 1.00 82.88 85 LYS A N 1
ATOM 720 C CA . LYS A 1 85 ? -19.757 10.032 12.983 1.00 82.88 85 LYS A CA 1
ATOM 721 C C . LYS A 1 85 ? -18.535 9.504 12.221 1.00 82.88 85 LYS A C 1
ATOM 723 O O . LYS A 1 85 ? -17.408 9.611 12.698 1.00 82.88 85 LYS A O 1
ATOM 728 N N . ALA A 1 86 ? -18.784 8.939 11.036 1.00 86.88 86 ALA A N 1
ATOM 729 C CA . ALA A 1 86 ? -17.763 8.463 10.096 1.00 86.88 86 ALA A CA 1
ATOM 730 C C . ALA A 1 86 ? -16.641 7.626 10.747 1.00 86.88 86 ALA A C 1
ATOM 732 O O . ALA A 1 86 ? -15.458 7.821 10.461 1.00 86.88 86 ALA A O 1
ATOM 733 N N . THR A 1 87 ? -17.019 6.737 11.668 1.00 91.25 87 THR A N 1
ATOM 734 C CA . THR A 1 87 ? -16.104 5.824 12.354 1.00 91.25 87 THR A CA 1
ATOM 735 C C . THR A 1 87 ? -16.588 4.396 12.152 1.00 91.25 87 THR A C 1
ATOM 737 O O . THR A 1 87 ? -17.787 4.116 12.223 1.00 91.25 87 THR A O 1
ATOM 740 N N . TRP A 1 88 ? -15.647 3.498 11.892 1.00 92.62 88 TRP A N 1
ATOM 741 C CA . TRP A 1 88 ? -15.897 2.089 11.634 1.00 92.62 88 TRP A CA 1
ATOM 742 C C . TRP A 1 88 ? -15.044 1.218 12.545 1.00 92.62 88 TRP A C 1
ATOM 744 O O . TRP A 1 88 ? -13.982 1.633 13.015 1.00 92.62 88 TRP A O 1
ATOM 754 N N . HIS A 1 89 ? -15.520 0.003 12.790 1.00 92.81 89 HIS A N 1
ATOM 755 C CA . HIS A 1 89 ? -14.809 -1.013 13.551 1.00 92.81 89 HIS A CA 1
ATOM 756 C C . HIS A 1 89 ? -14.873 -2.369 12.853 1.00 92.81 89 HIS A C 1
ATOM 758 O O . HIS A 1 89 ? -15.837 -2.680 12.150 1.00 92.81 89 HIS A O 1
ATOM 764 N N . THR A 1 90 ? -13.837 -3.175 13.070 1.00 90.31 90 THR A N 1
ATOM 765 C CA . THR A 1 90 ? -13.685 -4.506 12.470 1.00 90.31 90 THR A CA 1
ATOM 766 C C . THR A 1 90 ? -13.488 -5.564 13.564 1.00 90.31 90 THR A C 1
ATOM 768 O O . THR A 1 90 ? -12.374 -6.020 13.826 1.00 90.31 90 THR A O 1
ATOM 771 N N . PRO A 1 91 ? -14.559 -5.960 14.280 1.00 85.12 91 PRO A N 1
ATOM 772 C CA . PRO A 1 91 ? -14.437 -6.823 15.457 1.00 85.12 91 PRO A CA 1
ATOM 773 C C . PRO A 1 91 ? -13.891 -8.217 15.112 1.00 85.12 91 PRO A C 1
ATOM 775 O O . PRO A 1 91 ? -13.116 -8.781 15.883 1.00 85.12 91 PRO A O 1
ATOM 778 N N . GLN A 1 92 ? -14.246 -8.725 13.930 1.00 85.38 92 GLN A N 1
ATOM 779 C CA . GLN A 1 92 ? -13.923 -10.071 13.447 1.00 85.38 92 GLN A CA 1
ATOM 780 C C . GLN A 1 92 ? -12.522 -10.182 12.823 1.00 85.38 92 GLN A C 1
ATOM 782 O O . GLN A 1 92 ? -12.090 -11.277 12.480 1.00 85.38 92 GLN A O 1
ATOM 787 N N . VAL A 1 93 ? -11.807 -9.063 12.660 1.00 89.38 93 VAL A N 1
ATOM 788 C CA . VAL A 1 93 ? -10.513 -9.022 11.971 1.00 89.38 93 VAL A CA 1
ATOM 789 C C . VAL A 1 93 ? -9.421 -8.610 12.951 1.00 89.38 93 VAL A C 1
ATOM 791 O O . VAL A 1 93 ? -9.570 -7.675 13.737 1.00 89.38 93 VAL A O 1
ATOM 794 N N . GLY A 1 94 ? -8.289 -9.312 12.913 1.00 90.62 94 GLY A N 1
ATOM 795 C CA . GLY A 1 94 ? -7.114 -8.954 13.705 1.00 90.62 94 GLY A CA 1
ATOM 796 C C . GLY A 1 94 ? -6.594 -7.548 13.376 1.00 90.62 94 GLY A C 1
ATOM 797 O O . GLY A 1 94 ? -6.693 -7.079 12.243 1.00 90.62 94 GLY A O 1
ATOM 798 N N . ALA A 1 95 ? -5.974 -6.884 14.358 1.00 93.62 95 ALA A N 1
ATOM 799 C CA . ALA A 1 95 ? -5.481 -5.510 14.207 1.00 93.62 95 ALA A CA 1
ATOM 800 C C . ALA A 1 95 ? -4.528 -5.343 13.011 1.00 93.62 95 ALA A C 1
ATOM 802 O O . ALA A 1 95 ? -4.632 -4.363 12.282 1.00 93.62 95 ALA A O 1
ATOM 803 N N . TYR A 1 96 ? -3.647 -6.321 12.776 1.00 95.12 96 TYR A N 1
ATOM 804 C CA . TYR A 1 96 ? -2.719 -6.298 11.645 1.00 95.12 96 TYR A CA 1
ATOM 805 C C . TYR A 1 96 ? -3.442 -6.236 10.294 1.00 95.12 96 TYR A C 1
ATOM 807 O O . TYR A 1 96 ? -3.142 -5.362 9.492 1.00 95.12 96 TYR A O 1
ATOM 815 N N . LEU A 1 97 ? -4.416 -7.121 10.049 1.00 95.75 9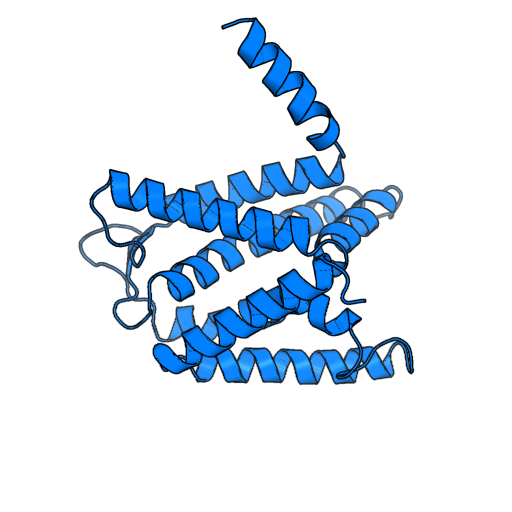7 LEU A N 1
ATOM 816 C CA . LEU A 1 97 ? -5.156 -7.151 8.783 1.00 95.75 97 LEU A CA 1
ATOM 817 C C . LEU A 1 97 ? -6.028 -5.903 8.602 1.00 95.75 97 LEU A C 1
ATOM 819 O O . LEU A 1 97 ? -6.114 -5.382 7.494 1.00 95.75 97 LEU A O 1
ATOM 823 N N . ASN A 1 98 ? -6.608 -5.377 9.686 1.00 95.50 98 ASN A N 1
ATOM 824 C CA . ASN A 1 98 ? -7.303 -4.090 9.647 1.00 95.50 98 ASN A CA 1
ATOM 825 C C . ASN A 1 98 ? -6.357 -2.969 9.190 1.00 95.50 98 ASN A C 1
ATOM 827 O O . ASN A 1 98 ? -6.636 -2.268 8.222 1.00 95.50 98 ASN A O 1
ATOM 831 N N . LEU A 1 99 ? -5.202 -2.831 9.844 1.00 96.50 99 LEU A N 1
ATOM 832 C CA . LEU A 1 99 ? -4.205 -1.823 9.483 1.00 96.50 99 LEU A CA 1
ATOM 833 C C . LEU A 1 99 ? -3.695 -2.026 8.056 1.00 96.50 99 LEU A C 1
ATOM 835 O O . LEU A 1 99 ? -3.563 -1.052 7.322 1.00 96.50 99 LEU A O 1
ATOM 839 N N . LEU A 1 100 ? -3.465 -3.271 7.640 1.00 97.19 100 LEU A N 1
ATOM 840 C CA . LEU A 1 100 ? -3.048 -3.624 6.287 1.00 97.19 100 LEU A CA 1
ATOM 841 C C . LEU A 1 100 ? -4.041 -3.130 5.232 1.00 97.19 100 LEU A C 1
ATOM 843 O O . LEU A 1 100 ? -3.617 -2.485 4.274 1.00 97.19 100 LEU A O 1
ATOM 847 N N . ALA A 1 101 ? -5.340 -3.369 5.431 1.00 96.75 101 ALA A N 1
ATOM 848 C CA . ALA A 1 101 ? -6.381 -2.909 4.516 1.00 96.75 101 ALA A CA 1
ATOM 849 C C . ALA A 1 101 ? -6.454 -1.377 4.453 1.00 96.75 101 ALA A C 1
ATOM 851 O O . ALA A 1 101 ? -6.394 -0.802 3.367 1.00 96.75 101 ALA A O 1
ATOM 852 N N . ILE A 1 102 ? -6.541 -0.701 5.606 1.00 96.75 102 ILE A N 1
ATOM 853 C CA . ILE A 1 102 ? -6.726 0.759 5.638 1.00 96.75 102 ILE A CA 1
ATOM 854 C C . ILE A 1 102 ? -5.485 1.492 5.123 1.00 96.75 102 ILE A C 1
ATOM 856 O O . ILE A 1 102 ? -5.599 2.418 4.326 1.00 96.75 102 ILE A O 1
ATOM 860 N N . THR A 1 103 ? -4.286 1.078 5.532 1.00 97.62 103 THR A N 1
ATOM 861 C CA . THR A 1 103 ? -3.048 1.698 5.031 1.00 97.62 103 THR A CA 1
ATOM 862 C C . THR A 1 103 ? -2.804 1.376 3.563 1.00 97.62 103 THR A C 1
ATOM 864 O O . THR A 1 103 ? -2.363 2.249 2.822 1.00 97.62 103 THR A O 1
ATOM 867 N N . GLY A 1 104 ? -3.158 0.165 3.116 1.00 97.50 104 GLY A N 1
ATOM 868 C CA . GLY A 1 104 ? -3.142 -0.207 1.704 1.00 97.50 104 GLY A CA 1
ATOM 869 C C . GLY A 1 104 ? -4.062 0.686 0.874 1.00 97.50 104 GLY A C 1
ATOM 870 O O . GLY A 1 104 ? -3.637 1.177 -0.170 1.00 97.50 104 GLY A O 1
ATOM 871 N N . LEU A 1 105 ? -5.271 0.969 1.369 1.00 97.62 105 LEU A N 1
ATOM 872 C CA . LEU A 1 105 ? -6.198 1.921 0.756 1.00 97.62 105 LEU A CA 1
ATOM 873 C C . LEU A 1 105 ? -5.589 3.323 0.665 1.00 97.62 105 LEU A C 1
ATOM 875 O O . LEU A 1 105 ? -5.587 3.904 -0.416 1.00 97.62 105 LEU A O 1
ATOM 879 N N . CYS A 1 106 ? -5.021 3.850 1.754 1.00 98.06 106 CYS A N 1
ATOM 880 C CA . CYS A 1 106 ? -4.376 5.167 1.740 1.00 98.06 106 CYS A CA 1
ATOM 881 C C . CYS A 1 106 ? -3.246 5.251 0.702 1.00 98.06 106 CYS A C 1
ATOM 883 O O . CYS A 1 106 ? -3.188 6.204 -0.074 1.00 98.06 106 CYS A O 1
ATOM 885 N N . MET A 1 107 ? -2.381 4.233 0.664 1.00 97.75 107 MET A N 1
ATOM 886 C CA . MET A 1 107 ? -1.243 4.158 -0.254 1.00 97.75 107 MET A CA 1
ATOM 887 C C . M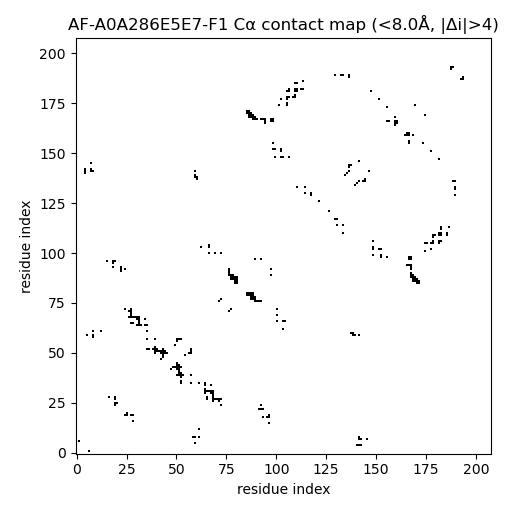ET A 1 107 ? -1.684 4.124 -1.722 1.00 97.75 107 MET A C 1
ATOM 889 O O . MET A 1 107 ? -1.126 4.857 -2.539 1.00 97.75 107 MET A O 1
ATOM 893 N N . HIS A 1 108 ? -2.693 3.311 -2.057 1.00 98.06 108 HIS A N 1
ATOM 894 C CA . HIS A 1 108 ? -3.202 3.192 -3.426 1.00 98.06 108 HIS A CA 1
ATOM 895 C C . HIS A 1 108 ? -4.017 4.412 -3.861 1.00 98.06 108 HIS A C 1
ATOM 897 O O . HIS A 1 108 ? -3.912 4.816 -5.015 1.00 98.06 108 HIS A O 1
ATOM 903 N N . LEU A 1 109 ? -4.787 5.035 -2.961 1.00 97.88 109 LEU A N 1
ATOM 904 C CA . LEU A 1 109 ? -5.492 6.284 -3.263 1.00 97.88 109 LEU A CA 1
ATOM 905 C C . LEU A 1 109 ? -4.508 7.419 -3.552 1.00 97.88 109 LEU A C 1
ATOM 907 O O . LEU A 1 109 ? -4.664 8.109 -4.555 1.00 97.88 109 LEU A O 1
ATOM 911 N N . ALA A 1 110 ? -3.474 7.580 -2.721 1.00 97.62 110 ALA A N 1
ATOM 912 C CA . ALA A 1 110 ? -2.422 8.565 -2.958 1.00 97.62 110 ALA A CA 1
ATOM 913 C C . ALA A 1 110 ? -1.705 8.323 -4.296 1.00 97.62 110 ALA A C 1
ATOM 915 O O . ALA A 1 110 ? -1.543 9.251 -5.089 1.00 97.62 110 ALA A O 1
ATOM 916 N N . PHE A 1 111 ? -1.359 7.066 -4.583 1.00 97.06 111 PHE A N 1
ATOM 917 C CA . PHE A 1 111 ? -0.721 6.694 -5.842 1.00 97.06 111 PHE A CA 1
ATOM 918 C C . PHE A 1 111 ? -1.623 6.993 -7.044 1.00 97.06 111 PHE A C 1
ATOM 920 O O . PHE A 1 111 ? -1.197 7.649 -7.993 1.00 97.06 111 PHE A O 1
ATOM 927 N N . GLY A 1 112 ? -2.893 6.583 -6.978 1.00 96.56 112 GLY A N 1
ATOM 928 C CA . GLY A 1 112 ? -3.885 6.840 -8.018 1.00 96.56 112 GLY A CA 1
ATOM 929 C C . GLY A 1 112 ? -4.107 8.332 -8.266 1.00 96.56 112 GLY A C 1
ATOM 930 O O . GLY A 1 112 ? -4.189 8.748 -9.419 1.00 96.56 112 GLY A O 1
ATOM 931 N N . MET A 1 113 ? -4.124 9.154 -7.210 1.00 96.00 113 MET A N 1
ATOM 932 C CA . MET A 1 113 ? -4.191 10.613 -7.333 1.00 96.00 113 MET A CA 1
ATOM 933 C C . MET A 1 113 ? -2.965 11.180 -8.054 1.00 96.00 113 MET A C 1
ATOM 935 O O . MET A 1 113 ? -3.129 11.987 -8.964 1.00 96.00 113 MET A O 1
ATOM 939 N N . LEU A 1 114 ? -1.747 10.749 -7.708 1.00 93.69 114 LEU A N 1
ATOM 940 C CA . LEU A 1 114 ? -0.529 11.210 -8.388 1.00 93.69 114 LEU A CA 1
ATOM 941 C C . LEU A 1 114 ? -0.495 10.795 -9.861 1.00 93.69 114 LEU A C 1
ATOM 943 O O . LEU A 1 114 ? -0.122 11.604 -10.713 1.00 93.69 114 LEU A O 1
ATOM 947 N N . VAL A 1 115 ? -0.920 9.570 -10.179 1.00 92.69 115 VAL A N 1
ATOM 948 C CA . VAL A 1 115 ? -1.056 9.100 -11.565 1.00 92.69 115 VAL A CA 1
ATOM 949 C C . VAL A 1 115 ? -2.074 9.956 -12.322 1.00 92.69 115 VAL A C 1
ATOM 951 O O . VAL A 1 115 ? -1.754 10.471 -13.393 1.00 92.69 115 VAL A O 1
ATOM 954 N N . ALA A 1 116 ? -3.262 10.174 -11.750 1.00 92.25 116 ALA A N 1
ATOM 955 C CA . ALA A 1 116 ? -4.315 10.980 -12.363 1.00 92.25 116 ALA A CA 1
ATOM 956 C C . ALA A 1 116 ? -3.873 12.435 -12.588 1.00 92.25 116 ALA A C 1
ATOM 958 O O . ALA A 1 116 ? -4.057 12.968 -13.679 1.00 92.25 116 ALA A O 1
ATOM 959 N N . LEU A 1 117 ? -3.233 13.061 -11.595 1.00 90.81 117 LEU A N 1
ATOM 960 C CA . LEU A 1 117 ? -2.700 14.422 -11.697 1.00 90.81 117 LEU A CA 1
ATOM 961 C C . LEU A 1 117 ? -1.600 14.526 -12.753 1.00 90.81 117 LEU A C 1
ATOM 963 O O . LEU A 1 117 ? -1.576 15.491 -13.516 1.00 90.81 117 LEU A O 1
ATOM 967 N N . THR A 1 118 ? -0.711 13.534 -12.831 1.00 88.00 118 THR A N 1
ATOM 968 C CA . THR A 1 118 ? 0.352 13.498 -13.844 1.00 88.00 118 THR A CA 1
ATOM 969 C C . THR A 1 118 ? -0.245 13.423 -15.246 1.00 88.00 118 THR A C 1
ATOM 971 O O . THR A 1 118 ? 0.157 14.187 -16.123 1.00 88.00 118 THR A O 1
ATOM 974 N N . TRP A 1 119 ? -1.240 12.554 -15.442 1.00 86.38 119 TRP A N 1
ATOM 975 C CA . TRP A 1 119 ? -1.926 12.396 -16.723 1.00 86.38 119 TRP A CA 1
ATOM 976 C C . TRP A 1 119 ? -2.723 13.643 -17.121 1.00 86.38 119 TRP A C 1
ATOM 978 O O . TRP A 1 119 ? -2.666 14.078 -18.268 1.00 86.38 119 TRP A O 1
ATOM 988 N N . TRP A 1 120 ? -3.427 14.249 -16.162 1.00 88.31 120 TRP A N 1
ATOM 989 C CA . TRP A 1 120 ? -4.217 15.462 -16.374 1.00 88.31 120 TRP A CA 1
ATOM 990 C C . TRP A 1 120 ? -3.347 16.676 -16.710 1.00 88.31 120 TRP A C 1
ATOM 992 O O . TRP A 1 120 ? -3.694 17.473 -17.576 1.00 88.31 120 TRP A O 1
ATOM 1002 N N . THR A 1 121 ? -2.212 16.825 -16.024 1.00 87.19 121 THR A N 1
ATOM 1003 C CA . THR A 1 121 ? -1.335 17.996 -16.178 1.00 87.19 121 THR A CA 1
ATOM 1004 C C . THR A 1 121 ? -0.485 17.908 -17.445 1.00 87.19 121 THR A C 1
ATOM 1006 O O . THR A 1 121 ? -0.222 18.927 -18.079 1.00 87.19 121 THR A O 1
ATOM 1009 N N . TYR A 1 122 ? -0.068 16.700 -17.841 1.00 83.19 122 TYR A N 1
ATOM 1010 C CA . TYR A 1 122 ? 0.830 16.484 -18.979 1.00 83.19 122 TYR A CA 1
ATOM 1011 C C . TYR A 1 122 ? 0.241 15.505 -20.012 1.00 83.19 122 TYR A C 1
ATOM 1013 O O . TYR A 1 122 ? 0.851 14.469 -20.292 1.00 83.19 122 TYR A O 1
ATOM 1021 N N . PRO A 1 123 ? -0.905 15.830 -20.642 1.00 75.81 123 PRO A N 1
ATOM 1022 C CA . PRO A 1 123 ? -1.617 14.910 -21.533 1.00 75.81 123 PRO A CA 1
ATOM 1023 C C . PRO A 1 123 ? -0.834 14.556 -22.808 1.00 75.81 123 PRO A C 1
ATOM 1025 O O . PRO A 1 123 ? -1.078 13.516 -23.407 1.00 75.81 123 PRO A O 1
ATOM 1028 N N . GLN A 1 124 ? 0.123 15.396 -23.222 1.00 74.69 124 GLN A N 1
ATOM 1029 C CA . GLN A 1 124 ? 0.957 15.165 -24.411 1.00 74.69 124 GLN A CA 1
ATOM 1030 C C . GLN A 1 124 ? 2.291 14.451 -24.116 1.00 74.69 124 GLN A C 1
ATOM 1032 O O . GLN A 1 124 ? 3.161 14.390 -24.977 1.00 74.69 124 GLN A O 1
ATOM 1037 N N . GLY A 1 125 ? 2.488 13.918 -22.905 1.00 61.41 125 GLY A N 1
ATOM 1038 C CA . GLY A 1 125 ? 3.614 13.021 -22.611 1.00 61.41 125 GLY A CA 1
ATOM 1039 C C . GLY A 1 125 ? 4.998 13.675 -22.496 1.00 61.41 125 GLY A C 1
ATOM 1040 O O . GLY A 1 125 ? 5.968 12.970 -22.227 1.00 61.41 125 GLY A O 1
ATOM 1041 N N . TYR A 1 126 ? 5.116 15.005 -22.608 1.00 54.75 126 TYR A N 1
ATOM 1042 C CA . TYR A 1 126 ? 6.401 15.717 -22.469 1.00 54.75 126 TYR A CA 1
ATOM 1043 C C . TYR A 1 126 ? 7.093 15.493 -21.110 1.00 54.75 126 TYR A C 1
ATOM 1045 O O . TYR A 1 126 ? 8.303 15.666 -20.995 1.00 54.75 126 TYR A O 1
ATOM 1053 N N . ALA A 1 127 ? 6.359 15.030 -20.094 1.00 65.38 127 ALA A N 1
ATOM 1054 C CA . ALA A 1 127 ? 6.899 14.608 -18.807 1.00 65.38 127 ALA A CA 1
ATOM 1055 C C . ALA A 1 127 ? 7.006 13.074 -18.676 1.00 65.38 127 ALA A C 1
ATOM 1057 O O . ALA A 1 127 ? 6.700 12.542 -17.612 1.00 65.38 127 ALA A O 1
ATOM 1058 N N . ALA A 1 128 ? 7.444 12.347 -19.716 1.00 69.38 128 ALA A N 1
ATOM 1059 C CA . ALA A 1 128 ? 7.601 10.878 -19.709 1.00 69.38 128 ALA A CA 1
ATOM 1060 C C . ALA A 1 128 ? 8.367 10.330 -18.483 1.00 69.38 128 ALA A C 1
ATOM 1062 O O . ALA A 1 128 ? 8.151 9.198 -18.048 1.00 69.38 128 ALA A O 1
ATOM 1063 N N . MET A 1 129 ? 9.215 11.161 -17.872 1.00 82.25 129 MET A N 1
ATOM 1064 C CA . MET A 1 129 ? 9.926 10.848 -16.637 1.00 82.25 129 MET A CA 1
ATOM 1065 C C . MET A 1 129 ? 8.995 10.611 -15.432 1.00 82.25 129 MET A C 1
ATOM 1067 O O . MET A 1 129 ? 9.278 9.728 -14.628 1.00 82.25 129 MET A O 1
ATOM 1071 N N . LEU A 1 130 ? 7.903 11.371 -15.272 1.00 85.69 130 LEU A N 1
ATOM 1072 C CA . LEU A 1 130 ? 7.035 11.271 -14.088 1.00 85.69 130 LEU A CA 1
ATOM 1073 C C . LEU A 1 130 ? 6.258 9.941 -14.043 1.00 85.69 130 LEU A C 1
ATOM 1075 O O . LEU A 1 130 ? 6.358 9.257 -13.021 1.00 85.69 130 LEU A O 1
ATOM 1079 N N . PRO A 1 131 ? 5.571 9.499 -15.119 1.00 86.75 131 PRO A N 1
ATOM 1080 C CA . PRO A 1 131 ? 4.960 8.172 -15.157 1.00 86.75 131 PRO A CA 1
ATOM 1081 C C . PRO A 1 131 ? 5.976 7.045 -14.962 1.00 86.75 131 PRO A C 1
ATOM 1083 O O . PRO A 1 131 ? 5.696 6.102 -14.228 1.00 86.75 131 PRO A O 1
ATOM 1086 N N . ALA A 1 132 ? 7.173 7.154 -15.553 1.00 88.81 132 ALA A N 1
ATOM 1087 C CA . ALA A 1 132 ? 8.223 6.151 -15.385 1.00 88.81 132 ALA A CA 1
ATOM 1088 C C . ALA A 1 132 ? 8.693 6.044 -13.925 1.00 88.81 132 ALA A C 1
ATOM 1090 O O . ALA A 1 132 ? 8.854 4.940 -13.410 1.00 88.81 132 ALA A O 1
ATOM 1091 N N . LYS A 1 133 ? 8.861 7.175 -13.227 1.00 90.75 133 LYS A N 1
ATOM 1092 C CA . LYS A 1 133 ? 9.206 7.184 -11.798 1.00 90.75 133 LYS A CA 1
ATOM 1093 C C . LYS A 1 133 ? 8.085 6.646 -10.914 1.00 90.75 133 LYS A C 1
ATOM 1095 O O . LYS A 1 133 ? 8.371 5.910 -9.977 1.00 90.75 133 LYS A O 1
ATOM 1100 N N . LEU A 1 134 ? 6.830 6.989 -11.207 1.00 92.81 134 LEU A N 1
ATOM 1101 C CA . LEU A 1 134 ? 5.669 6.438 -10.502 1.00 92.81 134 LEU A CA 1
ATOM 1102 C C . LEU A 1 134 ? 5.590 4.919 -10.684 1.00 92.81 134 LEU A C 1
ATOM 1104 O O . LEU A 1 134 ? 5.402 4.193 -9.712 1.00 92.81 134 LEU A O 1
ATOM 1108 N N . PHE A 1 135 ? 5.802 4.434 -11.908 1.00 92.25 135 PHE A N 1
ATOM 1109 C CA . PHE A 1 135 ? 5.868 3.006 -12.192 1.00 92.25 135 PHE A CA 1
ATOM 1110 C C . PHE A 1 135 ? 7.031 2.332 -11.460 1.00 92.25 135 PHE A C 1
ATOM 1112 O O . PHE A 1 135 ? 6.828 1.296 -10.836 1.00 92.25 135 PHE A O 1
ATOM 1119 N N . ALA A 1 136 ? 8.227 2.925 -11.474 1.00 92.62 136 ALA A N 1
ATOM 1120 C CA . ALA A 1 136 ? 9.380 2.385 -10.760 1.00 92.62 136 ALA A CA 1
ATOM 1121 C C . ALA A 1 136 ? 9.129 2.307 -9.245 1.00 92.62 136 ALA A C 1
ATOM 1123 O O . ALA A 1 136 ? 9.363 1.266 -8.639 1.00 92.62 136 ALA A O 1
ATOM 1124 N N . MET A 1 137 ? 8.565 3.360 -8.649 1.00 94.50 137 MET A N 1
ATOM 1125 C CA . MET A 1 137 ? 8.179 3.375 -7.236 1.00 94.50 137 MET A CA 1
ATOM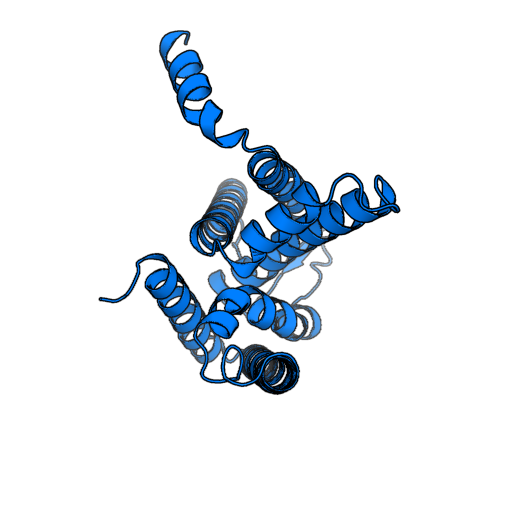 1126 C C . MET A 1 137 ? 7.190 2.251 -6.896 1.00 94.50 137 MET A C 1
ATOM 1128 O O . MET A 1 137 ? 7.322 1.601 -5.864 1.00 94.50 137 MET A O 1
ATOM 1132 N N . TYR A 1 138 ? 6.188 2.036 -7.753 1.00 95.12 138 TYR A N 1
ATOM 1133 C CA . TYR A 1 138 ? 5.103 1.086 -7.508 1.00 95.12 138 TYR A CA 1
ATOM 1134 C C . TYR A 1 138 ? 5.514 -0.367 -7.777 1.00 95.12 138 TYR A C 1
ATOM 1136 O O . TYR A 1 138 ? 5.278 -1.248 -6.959 1.00 95.12 138 TYR A O 1
ATOM 1144 N N . ALA A 1 139 ? 6.139 -0.625 -8.925 1.00 92.81 139 ALA A N 1
ATOM 1145 C CA . ALA A 1 139 ? 6.402 -1.972 -9.423 1.00 92.81 139 ALA A CA 1
ATOM 1146 C C . ALA A 1 139 ? 7.841 -2.453 -9.195 1.00 92.81 139 ALA A C 1
ATOM 1148 O O . ALA A 1 139 ? 8.085 -3.652 -9.291 1.00 92.81 139 ALA A O 1
ATOM 1149 N N . LEU A 1 140 ? 8.798 -1.557 -8.920 1.00 92.00 140 LEU A N 1
ATOM 1150 C CA . LEU A 1 140 ? 10.228 -1.897 -8.851 1.00 92.00 140 LEU A CA 1
ATOM 1151 C C . LEU A 1 140 ? 10.878 -1.593 -7.492 1.00 92.00 140 LEU A C 1
ATOM 1153 O O . LEU A 1 140 ? 11.945 -2.138 -7.215 1.00 92.00 140 LEU A O 1
ATOM 1157 N N . ASP A 1 141 ? 10.246 -0.793 -6.627 1.00 93.12 141 ASP A N 1
ATOM 1158 C CA . ASP A 1 141 ? 10.777 -0.425 -5.306 1.00 93.12 141 ASP A CA 1
ATOM 1159 C C . ASP A 1 141 ? 9.887 -0.924 -4.145 1.00 93.12 141 ASP A C 1
ATOM 1161 O O . ASP A 1 141 ? 9.178 -0.153 -3.484 1.00 93.12 141 ASP A O 1
ATOM 1165 N N . PRO A 1 142 ? 9.913 -2.238 -3.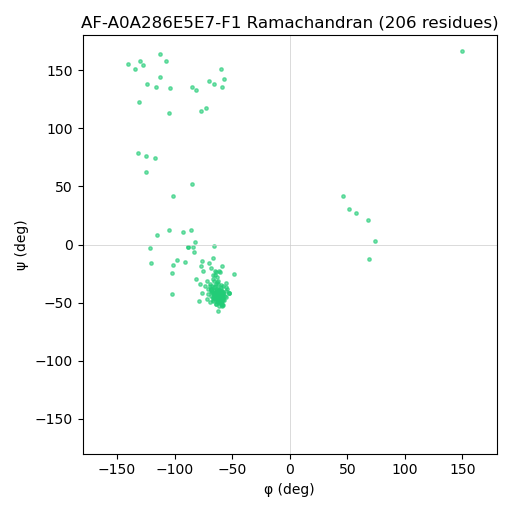848 1.00 92.56 142 PRO A N 1
ATOM 1166 C CA . PRO A 1 142 ? 9.111 -2.805 -2.768 1.00 92.56 142 PRO A CA 1
ATOM 1167 C C . PRO A 1 142 ? 9.568 -2.301 -1.394 1.00 92.56 142 PRO A C 1
ATOM 1169 O O . PRO A 1 142 ? 8.764 -2.245 -0.466 1.00 92.56 142 PRO A O 1
ATOM 1172 N N . ILE A 1 143 ? 10.840 -1.912 -1.245 1.00 92.75 143 ILE A N 1
ATOM 1173 C CA . ILE A 1 143 ? 11.372 -1.387 0.018 1.00 92.75 143 ILE A CA 1
ATOM 1174 C C . ILE A 1 143 ? 10.650 -0.090 0.360 1.00 92.75 143 ILE A C 1
ATOM 1176 O O . ILE A 1 143 ? 10.140 0.053 1.473 1.00 92.75 143 ILE A O 1
ATOM 1180 N N . PHE A 1 144 ? 10.563 0.827 -0.605 1.00 93.38 144 PHE A N 1
ATOM 1181 C CA . PHE A 1 144 ? 9.824 2.065 -0.426 1.00 93.38 144 PHE A CA 1
ATOM 1182 C C . PHE A 1 144 ? 8.350 1.798 -0.106 1.00 93.38 144 PHE A C 1
ATOM 1184 O O . PHE A 1 144 ? 7.824 2.350 0.867 1.00 93.38 144 PHE A O 1
ATOM 1191 N N . TRP A 1 145 ? 7.688 0.929 -0.878 1.00 95.62 145 TRP A N 1
ATOM 1192 C CA . TRP A 1 145 ? 6.263 0.660 -0.698 1.00 95.62 145 TRP A CA 1
ATOM 1193 C C . TRP A 1 145 ? 5.951 0.052 0.675 1.00 95.62 145 TRP A C 1
ATOM 1195 O O . TRP A 1 145 ? 5.191 0.631 1.458 1.00 95.62 145 TRP A O 1
ATOM 1205 N N . TYR A 1 146 ? 6.565 -1.088 1.004 1.00 95.44 146 TYR A N 1
ATOM 1206 C CA . TYR A 1 146 ? 6.306 -1.788 2.263 1.00 95.44 146 TYR A CA 1
ATOM 1207 C C . TYR A 1 146 ? 6.837 -1.015 3.471 1.00 95.44 146 TYR A C 1
ATOM 1209 O O . TYR A 1 146 ? 6.190 -1.022 4.517 1.00 95.44 146 TYR A O 1
ATOM 1217 N N . GLY A 1 147 ? 7.961 -0.305 3.333 1.00 94.75 147 GLY A N 1
ATOM 1218 C CA . GLY A 1 147 ? 8.495 0.562 4.383 1.00 94.75 147 GLY A CA 1
ATOM 1219 C C . GLY A 1 147 ? 7.535 1.699 4.728 1.00 94.75 147 GLY A C 1
ATOM 1220 O O . GLY A 1 147 ? 7.225 1.919 5.899 1.00 94.75 147 GLY A O 1
ATOM 1221 N N . THR A 1 148 ? 6.987 2.368 3.711 1.00 95.12 148 THR A N 1
ATOM 1222 C CA . THR A 1 148 ? 5.991 3.433 3.901 1.00 95.12 148 THR A CA 1
ATOM 1223 C C . THR A 1 148 ? 4.697 2.882 4.489 1.00 95.12 148 THR A C 1
ATOM 1225 O O . THR A 1 148 ? 4.140 3.464 5.421 1.00 95.12 148 THR A O 1
ATOM 1228 N N . GLN A 1 149 ? 4.225 1.737 3.991 1.00 96.75 149 GLN A N 1
ATOM 1229 C CA . GLN A 1 149 ? 3.012 1.115 4.506 1.00 96.75 149 GLN A CA 1
ATOM 1230 C C . GLN A 1 149 ? 3.177 0.713 5.977 1.00 96.75 149 GLN A C 1
ATOM 1232 O O . GLN A 1 149 ? 2.304 1.009 6.789 1.00 96.75 149 GLN A O 1
ATOM 1237 N N . PHE A 1 150 ? 4.312 0.113 6.346 1.00 96.44 150 PHE A N 1
ATOM 1238 C CA . PHE A 1 150 ? 4.633 -0.225 7.732 1.00 96.44 150 PHE A CA 1
ATOM 1239 C C . PHE A 1 150 ? 4.699 1.016 8.631 1.00 96.44 150 PHE A C 1
ATOM 1241 O O . PHE A 1 150 ? 4.103 1.020 9.710 1.00 96.44 150 PHE A O 1
ATOM 1248 N N . LEU A 1 151 ? 5.354 2.090 8.177 1.00 96.0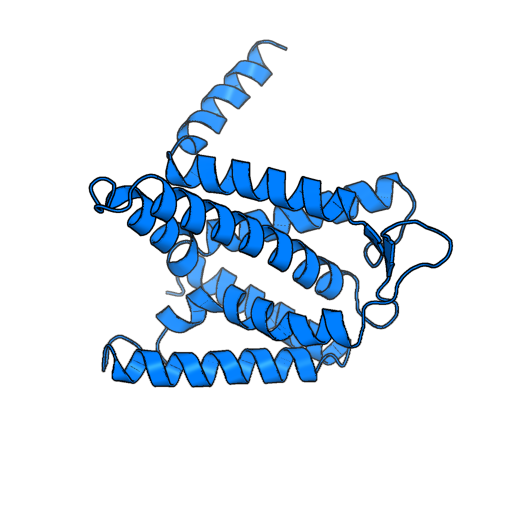6 151 LEU A N 1
ATOM 1249 C CA . LEU A 1 151 ? 5.393 3.360 8.903 1.00 96.06 151 LEU A CA 1
ATOM 1250 C C . LEU A 1 151 ? 3.981 3.911 9.134 1.00 96.06 151 LEU A C 1
ATOM 1252 O O . LEU A 1 151 ? 3.654 4.330 10.243 1.00 96.06 151 LEU A O 1
ATOM 1256 N N . LEU A 1 152 ? 3.115 3.859 8.121 1.00 97.19 152 LEU A N 1
ATOM 1257 C CA . LEU A 1 152 ? 1.735 4.314 8.256 1.00 97.19 152 LEU A CA 1
ATOM 1258 C C . LEU A 1 152 ? 0.935 3.445 9.236 1.00 97.19 152 LEU A C 1
ATOM 1260 O O . LEU A 1 152 ? 0.171 3.979 10.042 1.00 97.19 152 LEU A O 1
ATOM 1264 N N . MET A 1 153 ? 1.138 2.121 9.224 1.00 97.56 153 MET A N 1
ATOM 1265 C CA . MET A 1 153 ? 0.527 1.227 10.215 1.00 97.56 153 MET A CA 1
ATOM 1266 C C . MET A 1 153 ? 0.972 1.600 11.630 1.00 97.56 153 MET A C 1
ATOM 1268 O O . MET A 1 153 ? 0.134 1.676 12.528 1.00 97.56 153 MET A O 1
ATOM 1272 N N . LEU A 1 154 ? 2.265 1.877 11.826 1.00 96.62 154 LEU A N 1
ATOM 1273 C CA . LEU A 1 154 ? 2.816 2.300 13.112 1.00 96.62 154 LEU A CA 1
ATOM 1274 C C . LEU A 1 154 ? 2.182 3.615 13.582 1.00 96.62 154 LEU A C 1
ATOM 1276 O O . LEU A 1 154 ? 1.718 3.691 14.718 1.00 96.62 154 LEU A O 1
ATOM 1280 N N . LEU A 1 155 ? 2.098 4.623 12.709 1.00 96.25 155 LEU A N 1
ATOM 1281 C CA . LEU A 1 155 ? 1.455 5.903 13.021 1.00 96.25 155 LEU A CA 1
ATOM 1282 C C . LEU A 1 155 ? -0.009 5.715 13.428 1.00 96.25 155 LEU A C 1
ATOM 1284 O O . LEU A 1 155 ? -0.468 6.318 14.396 1.00 96.25 155 LEU A O 1
ATOM 1288 N N . PHE A 1 156 ? -0.740 4.841 12.736 1.00 96.19 156 PHE A N 1
ATOM 1289 C CA . PHE A 1 156 ? -2.136 4.552 13.054 1.00 96.19 156 PHE A CA 1
ATOM 1290 C C . PHE A 1 156 ? -2.287 3.831 14.394 1.00 96.19 156 PHE A C 1
ATOM 1292 O O . PHE A 1 156 ? -3.188 4.168 15.163 1.00 96.19 156 PHE A O 1
ATOM 1299 N N . VAL A 1 157 ? -1.397 2.885 14.707 1.00 95.75 157 VAL A N 1
ATOM 1300 C CA . VAL A 1 157 ? -1.354 2.222 16.019 1.00 95.75 157 VAL A CA 1
ATOM 1301 C C . VAL A 1 157 ? -1.056 3.226 17.127 1.00 95.75 157 VAL A C 1
ATOM 1303 O O . VAL A 1 157 ? -1.758 3.233 18.135 1.00 95.75 157 VAL A O 1
ATOM 1306 N N . LEU A 1 158 ? -0.048 4.084 16.947 1.00 94.50 158 LEU A N 1
ATOM 1307 C CA . LEU A 1 158 ? 0.338 5.092 17.934 1.00 94.50 158 LEU A CA 1
ATOM 1308 C C . LEU A 1 158 ? -0.795 6.084 18.187 1.00 94.50 158 LEU A C 1
ATOM 1310 O O . LEU A 1 158 ? -1.174 6.288 19.337 1.00 94.50 158 LEU A O 1
ATOM 1314 N N . HIS A 1 159 ? -1.394 6.620 17.124 1.00 93.69 159 HIS A N 1
ATOM 1315 C CA . HIS A 1 159 ? -2.545 7.511 17.219 1.00 93.69 159 HIS A CA 1
ATOM 1316 C C . HIS A 1 159 ? -3.703 6.862 17.992 1.00 93.69 159 HIS A C 1
ATOM 1318 O O . HIS A 1 159 ? -4.275 7.478 18.887 1.00 93.69 159 HIS A O 1
ATOM 1324 N N . ARG A 1 160 ? -4.020 5.589 17.717 1.00 91.75 160 ARG A N 1
ATOM 1325 C CA . ARG A 1 160 ? -5.087 4.873 18.436 1.00 91.75 160 ARG A CA 1
ATOM 1326 C C . ARG A 1 160 ? -4.734 4.605 19.893 1.00 91.75 160 ARG A C 1
ATOM 1328 O O . ARG A 1 160 ? -5.578 4.804 20.759 1.00 91.75 160 ARG A O 1
ATOM 1335 N N . LYS A 1 161 ? -3.479 4.256 20.182 1.00 92.69 161 LYS A N 1
ATOM 1336 C CA . LYS A 1 161 ? -2.989 4.088 21.554 1.00 92.69 161 LYS A CA 1
ATOM 1337 C C . LYS A 1 161 ? -3.074 5.392 22.354 1.00 92.69 161 LYS A C 1
ATOM 1339 O O . LYS A 1 161 ? -3.479 5.348 23.509 1.00 92.69 161 LYS A O 1
ATOM 1344 N N . MET A 1 162 ? -2.748 6.537 21.746 1.00 92.88 162 MET A N 1
ATOM 1345 C CA . MET A 1 162 ? -2.882 7.861 22.375 1.00 92.88 162 MET A CA 1
ATOM 1346 C C . MET A 1 162 ? -4.336 8.206 22.711 1.00 92.88 162 MET A C 1
ATOM 1348 O O . MET A 1 162 ? -4.590 8.862 23.714 1.00 92.88 162 MET A O 1
ATOM 1352 N N . LEU A 1 163 ? -5.286 7.735 21.901 1.00 89.94 163 LEU A N 1
ATOM 1353 C CA . LEU A 1 163 ? -6.722 7.898 22.142 1.00 89.94 163 LEU A CA 1
ATOM 1354 C C . LEU A 1 163 ? -7.314 6.830 23.081 1.00 89.94 163 LEU A C 1
ATOM 1356 O O . LEU A 1 163 ? -8.506 6.877 23.369 1.00 89.94 163 LEU A O 1
ATOM 1360 N N . GLY A 1 164 ? -6.521 5.856 23.544 1.00 90.38 164 GLY A N 1
ATOM 1361 C CA . GLY A 1 164 ? -7.012 4.729 24.347 1.00 90.38 164 GLY A CA 1
ATOM 1362 C C . GLY A 1 164 ? -7.907 3.755 23.569 1.00 90.38 164 GLY A C 1
ATOM 1363 O O . GLY A 1 164 ? -8.695 3.023 24.161 1.00 90.38 164 GLY A O 1
ATOM 1364 N N . GLU A 1 165 ? -7.807 3.742 22.240 1.00 89.62 165 GLU A N 1
ATOM 1365 C CA . GLU A 1 165 ? -8.678 2.973 21.355 1.00 89.62 165 GLU A CA 1
ATOM 1366 C C . GLU A 1 165 ? -7.987 1.758 20.735 1.00 89.62 165 GLU A C 1
ATOM 1368 O O . GLU A 1 165 ? -6.766 1.690 20.575 1.00 89.62 165 GLU A O 1
ATOM 1373 N N . SER A 1 166 ? -8.800 0.789 20.309 1.00 90.38 166 SER A N 1
ATOM 1374 C CA . SER A 1 166 ? -8.317 -0.376 19.573 1.00 90.38 166 SER A CA 1
ATOM 1375 C C . SER A 1 166 ? -7.850 0.003 18.165 1.00 90.38 166 SER A C 1
ATOM 1377 O O . SER A 1 166 ? -8.525 0.735 17.443 1.00 90.38 166 SER A O 1
ATOM 1379 N N . ALA A 1 167 ? -6.751 -0.604 17.709 1.00 91.69 167 ALA A N 1
ATOM 1380 C CA . ALA A 1 167 ? -6.253 -0.480 16.335 1.00 91.69 167 ALA A CA 1
ATOM 1381 C C . ALA A 1 167 ? -7.184 -1.101 15.268 1.00 91.69 167 ALA A C 1
ATOM 1383 O O . ALA A 1 167 ? -6.876 -1.048 14.080 1.00 91.69 167 ALA A O 1
ATOM 1384 N N . ARG A 1 168 ? -8.309 -1.702 15.684 1.00 92.06 168 ARG A N 1
ATOM 1385 C CA . ARG A 1 168 ? -9.401 -2.189 14.818 1.00 92.06 168 ARG A CA 1
ATOM 1386 C C . ARG A 1 168 ? -10.461 -1.124 14.524 1.00 92.06 168 ARG A C 1
ATOM 1388 O O . ARG A 1 168 ? -11.426 -1.399 13.819 1.00 92.06 168 ARG A O 1
ATOM 1395 N N . ILE A 1 169 ? -10.311 0.067 15.100 1.00 91.56 169 ILE A N 1
ATOM 1396 C CA . ILE A 1 169 ? -11.192 1.210 14.876 1.00 91.56 169 ILE A CA 1
ATOM 1397 C C . ILE A 1 169 ? -10.471 2.193 13.961 1.00 91.56 169 ILE A C 1
ATOM 1399 O O . ILE A 1 169 ? -9.294 2.505 14.158 1.00 91.56 169 ILE A O 1
ATOM 1403 N N . PHE A 1 170 ? -11.180 2.695 12.959 1.00 91.88 170 PHE A N 1
ATOM 1404 C CA . PHE A 1 170 ? -10.675 3.735 12.074 1.00 91.88 170 PHE A CA 1
ATOM 1405 C C . PHE A 1 170 ? -11.770 4.749 11.751 1.00 91.88 170 PHE A C 1
ATOM 1407 O O . PHE A 1 170 ? -12.963 4.462 11.838 1.00 91.88 170 PHE A O 1
ATOM 1414 N N . SER A 1 171 ? -11.361 5.963 11.398 1.00 92.69 171 SER A N 1
ATOM 1415 C CA . SER A 1 171 ? -12.271 7.067 11.103 1.00 92.69 171 SER A CA 1
ATOM 1416 C C . SER A 1 171 ? -11.910 7.730 9.782 1.00 92.69 171 SER A C 1
ATOM 1418 O O . SER A 1 171 ? -10.771 7.647 9.321 1.00 92.69 171 SER A O 1
ATOM 1420 N N . LEU A 1 172 ? -12.876 8.413 9.170 1.00 93.25 172 LEU A N 1
ATOM 1421 C CA . LEU A 1 172 ? -12.651 9.103 7.901 1.00 93.25 172 LEU A CA 1
ATOM 1422 C C . LEU A 1 172 ? -11.528 10.157 7.981 1.00 93.25 172 LEU A C 1
ATOM 1424 O O . LEU A 1 172 ? -10.676 10.139 7.094 1.00 93.25 172 LEU A O 1
ATOM 1428 N N . PRO A 1 173 ? -11.428 10.999 9.034 1.00 93.19 173 PRO A N 1
ATOM 1429 C CA . PRO A 1 173 ? -10.309 11.933 9.161 1.00 93.19 173 PRO A CA 1
ATOM 1430 C C . PRO A 1 173 ? -8.949 11.229 9.209 1.00 93.19 173 PRO A C 1
ATOM 1432 O O . PRO A 1 173 ? -7.986 11.704 8.615 1.00 93.19 173 PRO A O 1
ATOM 1435 N N . GLN A 1 174 ? -8.869 10.059 9.854 1.00 93.25 174 GLN A N 1
ATOM 1436 C CA . GLN A 1 174 ? -7.638 9.267 9.883 1.00 93.25 174 GLN A CA 1
ATOM 1437 C C . GLN A 1 174 ? -7.249 8.782 8.478 1.00 93.25 174 GLN A C 1
ATOM 1439 O O . GLN A 1 174 ? -6.073 8.833 8.125 1.00 93.25 174 GLN A O 1
ATOM 1444 N N . ILE A 1 175 ? -8.222 8.347 7.668 1.00 95.44 175 ILE A N 1
ATOM 1445 C CA . ILE A 1 175 ? -7.983 7.965 6.268 1.00 95.44 175 ILE A CA 1
ATOM 1446 C C . ILE A 1 175 ? -7.537 9.183 5.453 1.00 95.44 175 ILE A C 1
ATOM 1448 O O . ILE A 1 175 ? -6.551 9.089 4.734 1.00 95.44 175 ILE A O 1
ATOM 1452 N N . GLN A 1 176 ? -8.203 10.333 5.592 1.00 96.38 176 GLN A N 1
ATOM 1453 C CA . GLN A 1 176 ? -7.849 11.565 4.874 1.00 96.38 176 GLN A CA 1
ATOM 1454 C C . GLN A 1 176 ? -6.416 12.016 5.176 1.00 96.38 176 GLN A C 1
ATOM 1456 O O . GLN A 1 176 ? -5.645 12.275 4.254 1.00 96.38 176 GLN A O 1
ATOM 1461 N N . VAL A 1 177 ? -6.037 12.052 6.457 1.00 95.94 177 VAL A N 1
ATOM 1462 C CA . VAL A 1 177 ? -4.664 12.371 6.875 1.00 95.94 177 VAL A CA 1
ATOM 1463 C C . VAL A 1 177 ? -3.686 11.318 6.358 1.00 95.94 177 VAL A C 1
ATOM 1465 O O . VAL A 1 177 ? -2.629 11.674 5.847 1.00 95.94 177 VAL A O 1
ATOM 1468 N N . GLY A 1 178 ? -4.040 10.032 6.424 1.00 97.12 178 GLY A N 1
ATOM 1469 C CA . GLY A 1 178 ? -3.217 8.955 5.876 1.00 97.12 178 GLY A CA 1
ATOM 1470 C C . GLY A 1 178 ? -2.962 9.109 4.376 1.00 97.12 178 GLY A C 1
ATOM 1471 O O . GLY A 1 178 ? -1.816 9.025 3.947 1.00 97.12 178 GLY A O 1
ATOM 1472 N N . VAL A 1 179 ? -4.002 9.400 3.589 1.00 97.94 179 VAL A N 1
ATOM 1473 C CA . VAL A 1 179 ? -3.887 9.681 2.150 1.00 97.94 179 VAL A CA 1
ATOM 1474 C C . VAL A 1 179 ? -2.998 10.898 1.907 1.00 97.94 179 VAL A C 1
ATOM 1476 O O . VAL A 1 179 ? -2.114 10.822 1.062 1.00 97.94 179 VAL A O 1
ATOM 1479 N N . LEU A 1 180 ? -3.173 11.991 2.657 1.00 97.19 180 LEU A N 1
ATOM 1480 C CA . LEU A 1 180 ? -2.354 13.198 2.507 1.00 97.19 180 LEU A CA 1
ATOM 1481 C C . LEU A 1 180 ? -0.870 12.928 2.799 1.00 97.19 180 LEU A C 1
ATOM 1483 O O . LEU A 1 180 ? -0.005 13.350 2.035 1.00 97.19 180 LEU A O 1
ATOM 1487 N N . LEU A 1 181 ? -0.572 12.192 3.874 1.00 96.12 181 LEU A N 1
ATOM 1488 C CA . LEU A 1 181 ? 0.794 11.792 4.217 1.00 96.12 181 LEU A CA 1
ATOM 1489 C C . LEU A 1 181 ? 1.410 10.916 3.122 1.00 96.12 181 LEU A C 1
ATOM 1491 O O . LEU A 1 181 ? 2.538 11.168 2.702 1.00 96.12 181 LEU A O 1
ATOM 1495 N N . CYS A 1 182 ? 0.665 9.927 2.619 1.00 97.19 182 CYS A N 1
ATOM 1496 C CA . CYS A 1 182 ? 1.106 9.088 1.507 1.00 97.19 182 CYS A CA 1
ATOM 1497 C C . CYS A 1 182 ? 1.343 9.904 0.234 1.00 97.19 182 CYS A C 1
ATOM 1499 O O . CYS A 1 182 ? 2.347 9.686 -0.436 1.00 97.19 182 CYS A O 1
ATOM 1501 N N . LEU A 1 183 ? 0.455 10.848 -0.085 1.00 96.06 183 LEU A N 1
ATOM 1502 C CA . LEU A 1 183 ? 0.566 11.710 -1.259 1.00 96.06 183 LEU A CA 1
ATOM 1503 C C . LEU A 1 183 ? 1.859 12.527 -1.202 1.00 96.06 183 LEU A C 1
ATOM 1505 O O . LEU A 1 183 ? 2.632 12.518 -2.155 1.00 96.06 183 LEU A O 1
ATOM 1509 N N . LEU A 1 184 ? 2.126 13.176 -0.063 1.00 94.00 184 LEU A N 1
ATOM 1510 C CA . LEU A 1 184 ? 3.358 13.933 0.161 1.00 94.00 184 LEU A CA 1
ATOM 1511 C C . LEU A 1 184 ? 4.590 13.032 0.056 1.00 94.00 184 LEU A C 1
ATOM 1513 O O . LEU A 1 184 ? 5.552 13.377 -0.624 1.00 94.00 184 LEU A O 1
ATOM 1517 N N . TRP A 1 185 ? 4.561 11.863 0.694 1.00 93.31 185 TRP A N 1
ATOM 1518 C CA . TRP A 1 185 ? 5.704 10.955 0.722 1.00 93.31 185 TRP A CA 1
ATOM 1519 C C . TRP A 1 185 ? 6.040 10.373 -0.656 1.00 93.31 185 TRP A C 1
ATOM 1521 O O . TRP A 1 185 ? 7.195 10.392 -1.083 1.00 93.31 185 TRP A O 1
ATOM 1531 N N . GLN A 1 186 ? 5.028 9.915 -1.392 1.00 94.69 186 GLN A N 1
ATOM 1532 C CA . GLN A 1 186 ? 5.182 9.422 -2.762 1.00 94.69 186 GLN A CA 1
ATOM 1533 C C . GLN A 1 186 ? 5.594 10.547 -3.720 1.00 94.69 186 GLN A C 1
ATOM 1535 O O . GLN A 1 186 ? 6.434 10.341 -4.592 1.00 94.69 186 GLN A O 1
ATOM 1540 N N . PHE A 1 187 ? 5.086 11.767 -3.528 1.00 92.06 187 PHE A N 1
ATOM 1541 C CA . PHE A 1 187 ? 5.537 12.925 -4.295 1.00 92.06 187 PHE A CA 1
ATOM 1542 C C . PHE A 1 187 ? 7.027 13.212 -4.066 1.00 92.06 187 PHE A C 1
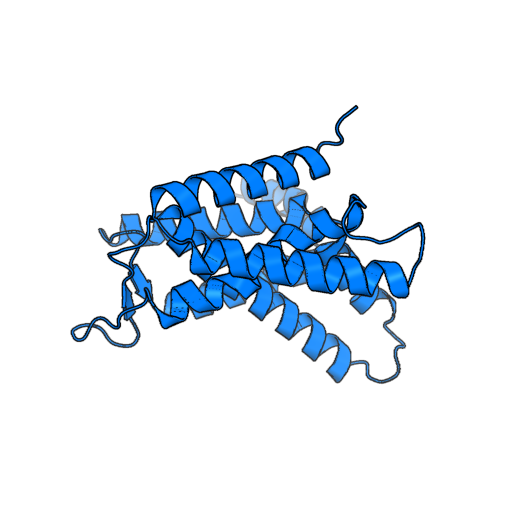ATOM 1544 O O . PHE A 1 187 ? 7.772 13.343 -5.037 1.00 92.06 187 PHE A O 1
ATOM 1551 N N . LEU A 1 188 ? 7.487 13.228 -2.806 1.00 90.94 188 LEU A N 1
ATOM 1552 C CA . LEU A 1 188 ? 8.903 13.413 -2.455 1.00 90.94 188 LEU A CA 1
ATOM 1553 C C . LEU A 1 188 ? 9.808 12.350 -3.091 1.00 90.94 188 LEU A C 1
ATOM 1555 O O . LEU A 1 188 ? 10.929 12.674 -3.497 1.00 90.94 188 LEU A O 1
ATOM 1559 N N . TYR A 1 189 ? 9.325 11.110 -3.210 1.00 90.38 189 TYR A N 1
ATOM 1560 C CA . TYR A 1 189 ? 10.012 10.053 -3.951 1.00 90.38 189 TYR A CA 1
ATOM 1561 C C . TYR A 1 189 ? 10.161 10.416 -5.433 1.00 90.38 189 TYR A C 1
ATOM 1563 O O . TYR A 1 189 ? 11.270 10.444 -5.967 1.00 90.38 189 TYR A O 1
ATOM 1571 N N . VAL A 1 190 ? 9.057 10.777 -6.092 1.00 88.00 190 VAL A N 1
ATOM 1572 C CA . VAL A 1 190 ? 9.030 11.092 -7.530 1.00 88.00 190 VAL A CA 1
ATOM 1573 C C . VAL A 1 190 ? 9.930 12.283 -7.876 1.00 88.00 190 VAL A C 1
ATOM 1575 O O . VAL A 1 190 ? 10.661 12.246 -8.871 1.00 88.00 190 VAL A O 1
ATOM 1578 N N . ILE A 1 191 ? 9.957 13.329 -7.049 1.00 87.25 191 ILE A N 1
ATOM 1579 C CA . ILE A 1 191 ? 10.845 14.483 -7.274 1.00 87.25 191 ILE A CA 1
ATOM 1580 C C . ILE A 1 191 ? 12.280 14.259 -6.768 1.00 87.25 191 ILE A C 1
ATOM 1582 O O . ILE A 1 191 ? 13.118 15.145 -6.904 1.00 87.25 191 ILE A O 1
ATOM 1586 N N . ASN A 1 192 ? 12.589 13.074 -6.227 1.00 83.56 192 ASN A N 1
ATOM 1587 C CA . ASN A 1 192 ? 13.889 12.717 -5.649 1.00 83.56 192 ASN A CA 1
ATOM 1588 C C . ASN A 1 192 ? 14.332 13.648 -4.499 1.00 83.56 192 ASN A C 1
ATOM 1590 O O . ASN A 1 192 ? 15.521 13.842 -4.240 1.00 83.56 192 ASN A O 1
ATOM 1594 N N . ALA A 1 193 ? 13.368 14.253 -3.799 1.00 79.62 193 ALA A N 1
ATOM 1595 C CA . ALA A 1 193 ? 13.640 15.190 -2.715 1.00 79.62 193 ALA A CA 1
ATOM 1596 C C . ALA A 1 193 ? 14.056 14.483 -1.416 1.00 79.62 193 ALA A C 1
ATOM 1598 O O . ALA A 1 193 ? 14.679 15.096 -0.549 1.00 79.62 193 ALA A O 1
ATOM 1599 N N . TYR A 1 194 ? 13.773 13.183 -1.285 1.00 70.00 194 TYR A N 1
ATOM 1600 C CA . TYR A 1 194 ? 14.135 12.403 -0.100 1.00 70.00 194 TYR A CA 1
ATOM 1601 C C . TYR A 1 194 ? 15.651 12.341 0.153 1.00 70.00 194 TYR A C 1
ATOM 1603 O O . TYR A 1 194 ? 16.074 12.191 1.296 1.00 70.00 194 TYR A O 1
ATOM 1611 N N . VAL A 1 195 ? 16.484 12.541 -0.874 1.00 73.50 195 VAL A N 1
ATOM 1612 C CA . VAL A 1 195 ? 17.952 12.634 -0.742 1.00 73.50 195 VAL A CA 1
ATOM 1613 C C . VAL A 1 195 ? 18.373 13.804 0.161 1.00 73.50 195 VAL A C 1
ATOM 1615 O O . VAL A 1 195 ? 19.440 13.777 0.776 1.00 73.50 195 VAL A O 1
ATOM 1618 N N . TRP A 1 196 ? 17.521 14.822 0.293 1.00 73.06 196 TRP A N 1
ATOM 1619 C CA . TRP A 1 196 ? 17.778 16.008 1.109 1.00 73.06 196 TRP A CA 1
ATOM 1620 C C . TRP A 1 196 ? 17.274 15.879 2.550 1.00 73.06 196 TRP A C 1
ATOM 1622 O O . TRP A 1 196 ? 17.726 16.640 3.404 1.00 73.06 196 TRP A O 1
ATOM 1632 N N . LEU A 1 197 ? 16.418 14.896 2.860 1.00 72.00 197 LEU A N 1
ATOM 1633 C CA . LEU A 1 197 ? 15.895 14.670 4.216 1.00 72.00 197 LEU A CA 1
ATOM 1634 C C . LEU A 1 197 ? 17.001 14.496 5.269 1.00 72.00 197 LEU A C 1
ATOM 1636 O O . LEU A 1 197 ? 16.920 15.162 6.298 1.00 72.00 197 LEU A O 1
ATOM 1640 N N . PRO A 1 198 ? 18.070 13.702 5.047 1.00 74.56 198 PRO A N 1
ATOM 1641 C CA . PRO A 1 198 ? 19.152 13.574 6.024 1.00 74.56 198 PRO A CA 1
ATOM 1642 C C . PRO A 1 198 ? 19.886 14.892 6.281 1.00 74.56 198 PRO A C 1
ATOM 1644 O O . PRO A 1 198 ? 20.316 15.152 7.402 1.00 74.56 198 PRO A O 1
ATOM 1647 N N . ARG A 1 199 ? 20.023 15.738 5.251 1.00 77.62 199 ARG A N 1
ATOM 1648 C CA . ARG A 1 199 ? 20.653 17.061 5.373 1.00 77.62 199 ARG A CA 1
ATOM 1649 C C . ARG A 1 199 ? 19.760 18.012 6.164 1.00 77.62 199 ARG A C 1
ATOM 1651 O O . ARG A 1 199 ? 20.256 18.702 7.046 1.00 77.62 199 ARG A O 1
ATOM 1658 N N . LEU A 1 200 ? 18.455 17.991 5.896 1.00 75.38 200 LEU A N 1
ATOM 1659 C CA . LEU A 1 200 ? 17.464 18.802 6.598 1.00 75.38 200 LEU A CA 1
ATOM 1660 C C . LEU A 1 200 ? 17.325 18.389 8.071 1.00 75.38 200 LEU A C 1
ATOM 1662 O O . LEU A 1 200 ? 17.347 19.240 8.950 1.00 75.38 200 LEU A O 1
ATOM 1666 N N . LEU A 1 201 ? 17.255 17.084 8.353 1.00 77.94 201 LEU A N 1
ATOM 1667 C CA . LEU A 1 201 ? 17.202 16.546 9.715 1.00 77.94 201 LEU A CA 1
ATOM 1668 C C . LEU A 1 201 ? 18.474 16.863 10.495 1.00 77.94 201 LEU A C 1
ATOM 1670 O O . LEU A 1 201 ? 18.394 17.287 11.641 1.00 77.94 201 LEU A O 1
ATOM 1674 N N . ARG A 1 202 ? 19.648 16.706 9.870 1.00 79.38 202 ARG A N 1
ATOM 1675 C CA . ARG A 1 202 ? 20.917 17.095 10.491 1.00 79.38 202 ARG A CA 1
ATOM 1676 C C . ARG A 1 202 ? 20.945 18.592 10.791 1.00 79.38 202 ARG A C 1
ATOM 1678 O O . ARG A 1 202 ? 21.403 18.976 11.853 1.00 79.38 202 ARG A O 1
ATOM 1685 N N . TRP A 1 203 ? 20.445 19.427 9.883 1.00 80.94 203 TRP A N 1
ATOM 1686 C CA . TRP A 1 203 ? 20.345 20.863 10.121 1.00 80.94 203 TRP A CA 1
ATOM 1687 C C . TRP A 1 203 ? 19.401 21.183 11.288 1.00 80.94 203 TRP A C 1
ATOM 1689 O O . TRP A 1 203 ? 19.785 21.941 12.169 1.00 80.94 203 TRP A O 1
ATOM 1699 N N . LEU A 1 204 ? 18.222 20.561 11.357 1.00 82.00 204 LEU A N 1
ATOM 1700 C CA . LEU A 1 204 ? 17.287 20.752 12.470 1.00 82.00 204 LEU A CA 1
ATOM 1701 C C . LEU A 1 204 ? 17.886 20.301 13.812 1.00 82.00 204 LEU A C 1
ATOM 1703 O O . LEU A 1 204 ? 17.818 21.042 14.779 1.00 82.00 204 LEU A O 1
ATOM 1707 N N . LEU A 1 205 ? 18.534 19.136 13.866 1.00 80.38 205 LEU A N 1
ATOM 1708 C CA . LEU A 1 205 ? 19.144 18.605 15.095 1.00 80.38 205 LEU A CA 1
ATOM 1709 C C . LEU A 1 205 ? 20.386 19.376 15.571 1.00 80.38 205 LEU A C 1
ATOM 1711 O O . LEU A 1 205 ? 20.836 19.156 16.688 1.00 80.38 205 LEU A O 1
ATOM 1715 N N . LEU A 1 206 ? 20.985 20.207 14.715 1.00 80.25 206 LEU A N 1
ATOM 1716 C CA . LEU A 1 206 ? 22.142 21.038 15.065 1.00 80.25 206 LEU A CA 1
ATOM 1717 C C . LEU A 1 206 ? 21.755 22.479 15.428 1.00 80.25 206 LEU A C 1
ATOM 1719 O O . LEU A 1 206 ? 22.602 23.210 15.931 1.00 80.25 206 LEU A O 1
ATOM 1723 N N . ASN A 1 207 ? 20.520 22.900 15.140 1.00 73.69 207 ASN A N 1
ATOM 1724 C CA . ASN A 1 207 ? 20.040 24.270 15.364 1.00 73.69 207 ASN A CA 1
ATOM 1725 C C . ASN A 1 207 ? 18.908 24.356 16.408 1.00 73.69 207 ASN A C 1
ATOM 1727 O O . ASN A 1 207 ? 18.333 25.429 16.586 1.00 73.69 207 ASN A O 1
ATOM 1731 N N . PHE A 1 208 ? 18.609 23.250 17.091 1.00 59.53 208 PHE A N 1
ATOM 1732 C CA . PHE A 1 208 ? 17.709 23.134 18.241 1.00 59.53 208 PHE A CA 1
ATOM 1733 C C . PHE A 1 208 ? 18.362 22.233 19.291 1.00 59.53 208 PHE A C 1
ATOM 1735 O O . PHE A 1 208 ? 18.072 22.441 20.489 1.00 59.53 208 PHE A O 1
#

Foldseek 3Di:
DQDPLLVVLVVVVVVVVVQCVVLVVVQLVVQLVVVLQVVQCVQCVVPPPQGHSPHSLSSLLSLVSSQVSCVCCCVPFWDDDPVDPQKIFGPSHDLVSLLSNLLSVLLVLLLVVQVVCCCVVCVPCPPVLQVVQSCCVRRPCSVNVVVLSVVLSVVLCVVQVVVVHGSRMDGPVSSVVSNVVSNVSSVCSSVVVVVCVVVVVVVVVVVD